Protein AF-A0A3B8SRY0-F1 (afdb_monomer_lite)

pLDDT: mean 76.93, std 15.27, range [32.47, 92.88]

Foldseek 3Di:
DALVVLVVVLCVVLVVPPPDDPDPDVSVVLLVLCLPPLQVLVLLLPFQKDKDKDQQVPWDWPDDDQFKTKTFADVVVQVPWFFDDWPDKDQDDPPPPPCPPPDDVPPPDDVVVVVVVVVVVVVVVVCVVVQDDWDWDDDPGGMIMIGNPDPNGRMMIITTGITDDSSCPSQDPVRVVLSSLLSSLSVLVVCLVVCVVVCADQDPVGGDHSVNVVSPCSVVVNVVSSVVSVVVSVVVVVVVVVPD

Secondary structure (DSSP, 8-state):
--HHHHHHHHHHHTSTTSS--SSS-HHHHHHHHIIIIIHHHHHHHS-EEEEEEEEGGGS-EEEE-SSEEEEEPPHHHHTTPPEEEEEEEEE--HHHHS-S-SSTTT-S--HHHHHHHHHHHHHHHHHHHHSPPPEEEEETTTEEEEES--TT--EEEEEEEEPPPTTSTTS-TTTHHHHHHHHHHHHHHHHHHHHTTTTT-EETTEE----GGGGTTHHHHHHHHHHHHHHHHHHHHHHHHTT-

Radius of gyration: 27.09 Å; chains: 1; bounding box: 72×33×78 Å

Structure (mmCIF, N/CA/C/O backbone):
data_AF-A0A3B8SRY0-F1
#
_entry.id   AF-A0A3B8SRY0-F1
#
loop_
_atom_site.group_PDB
_atom_site.id
_atom_site.type_symbol
_atom_site.label_atom_id
_atom_site.label_alt_id
_atom_site.label_comp_id
_atom_site.label_asym_id
_atom_site.label_entity_id
_atom_site.label_seq_id
_atom_site.pdbx_PDB_ins_code
_atom_site.Cartn_x
_atom_site.Cartn_y
_atom_site.Cartn_z
_atom_site.occupancy
_atom_site.B_iso_or_equiv
_atom_site.auth_seq_id
_atom_site.auth_comp_id
_atom_site.auth_asym_id
_atom_site.auth_atom_id
_atom_site.pdbx_PDB_model_num
ATOM 1 N N . MET A 1 1 ? 4.403 5.994 9.670 1.00 81.06 1 MET A N 1
ATOM 2 C CA . MET A 1 1 ? 3.616 6.221 10.916 1.00 81.06 1 MET A CA 1
ATOM 3 C C . MET A 1 1 ? 4.071 5.243 12.015 1.00 81.06 1 MET A C 1
ATOM 5 O O . MET A 1 1 ? 4.772 4.306 11.677 1.00 81.06 1 MET A O 1
ATOM 9 N N . ASN A 1 2 ? 3.766 5.450 13.310 1.00 85.50 2 ASN A N 1
ATOM 10 C CA . ASN A 1 2 ? 4.120 4.495 14.385 1.00 85.50 2 ASN A CA 1
ATOM 11 C C . ASN A 1 2 ? 2.851 3.765 14.895 1.00 85.50 2 ASN A C 1
ATOM 13 O O . ASN A 1 2 ? 1.953 4.464 15.381 1.00 85.50 2 ASN A O 1
ATOM 17 N N . PRO A 1 3 ? 2.782 2.418 14.830 1.00 84.94 3 PRO A N 1
ATOM 18 C CA . PRO A 1 3 ? 1.609 1.636 15.245 1.00 84.94 3 PRO A CA 1
ATOM 19 C C . PRO A 1 3 ? 1.174 1.868 16.694 1.00 84.94 3 PRO A C 1
ATOM 21 O O . PRO A 1 3 ? 0.010 2.153 16.959 1.00 84.94 3 PRO A O 1
ATOM 24 N N . SER A 1 4 ? 2.104 1.869 17.649 1.00 85.56 4 SER A N 1
ATOM 25 C CA . SER A 1 4 ? 1.772 2.073 19.064 1.00 85.56 4 SER A CA 1
ATOM 26 C C . SER A 1 4 ? 1.187 3.463 19.327 1.00 85.56 4 SER A C 1
ATOM 28 O O . SER A 1 4 ? 0.319 3.633 20.181 1.00 85.56 4 SER A O 1
ATOM 30 N N . ARG A 1 5 ? 1.647 4.487 18.593 1.00 86.56 5 ARG A N 1
ATOM 31 C CA . ARG A 1 5 ? 1.083 5.843 18.692 1.00 86.56 5 ARG A CA 1
ATOM 32 C C . ARG A 1 5 ? -0.321 5.915 18.090 1.00 86.56 5 ARG A C 1
ATOM 34 O O . ARG A 1 5 ? -1.156 6.636 18.633 1.00 86.56 5 ARG A O 1
ATOM 41 N N . LEU A 1 6 ? -0.563 5.187 16.999 1.00 87.06 6 LEU A N 1
ATOM 42 C CA . LEU A 1 6 ? -1.879 5.070 16.373 1.00 87.06 6 LEU A CA 1
ATOM 43 C C . LEU A 1 6 ? -2.879 4.438 17.348 1.00 87.06 6 LEU A C 1
ATOM 45 O O . LEU A 1 6 ? -3.881 5.070 17.672 1.00 87.06 6 LEU A O 1
ATOM 49 N N . LEU A 1 7 ? -2.554 3.262 17.893 1.00 86.38 7 LEU A N 1
ATOM 50 C CA . LEU A 1 7 ? -3.406 2.542 18.844 1.00 86.38 7 LEU A CA 1
ATOM 51 C C . LEU A 1 7 ? -3.713 3.373 20.091 1.00 86.38 7 LEU A C 1
ATOM 53 O O . LEU A 1 7 ? -4.868 3.494 20.488 1.00 86.38 7 LEU A O 1
ATOM 57 N N . LYS A 1 8 ? -2.702 4.024 20.682 1.00 86.62 8 LYS A N 1
ATOM 58 C CA . LYS A 1 8 ? -2.912 4.917 21.835 1.00 86.62 8 LYS A CA 1
ATOM 59 C C . LYS A 1 8 ? -3.869 6.064 21.515 1.00 86.62 8 LYS A C 1
ATOM 61 O O . LYS A 1 8 ? -4.674 6.441 22.362 1.00 86.62 8 LYS A O 1
ATOM 66 N N . ARG A 1 9 ? -3.781 6.640 20.310 1.00 88.25 9 ARG A N 1
ATOM 67 C CA . ARG A 1 9 ? -4.699 7.702 19.880 1.00 88.25 9 ARG A CA 1
ATOM 68 C C . ARG A 1 9 ? -6.119 7.159 19.707 1.00 88.25 9 ARG A C 1
ATOM 70 O O . ARG A 1 9 ? -7.033 7.764 20.259 1.00 88.25 9 ARG A O 1
ATOM 77 N N . LEU A 1 10 ? -6.272 6.025 19.020 1.00 87.12 10 LEU A N 1
ATOM 78 C CA . LEU A 1 10 ? -7.558 5.354 18.798 1.00 87.12 10 LEU A CA 1
ATOM 79 C C . LEU A 1 10 ? -8.255 5.043 20.124 1.00 87.12 10 LEU A C 1
ATOM 81 O O . LEU A 1 10 ? -9.366 5.504 20.356 1.00 87.12 10 LEU A O 1
ATOM 85 N N . LYS A 1 11 ? -7.563 4.362 21.043 1.00 84.25 11 LYS A N 1
ATOM 86 C CA . LYS A 1 11 ? -8.104 3.996 22.358 1.00 84.25 11 LYS A CA 1
ATOM 87 C C . LYS A 1 11 ? -8.544 5.187 23.197 1.00 84.25 11 LYS A C 1
ATOM 89 O O . LYS A 1 11 ? -9.523 5.095 23.934 1.00 84.25 11 LYS A O 1
ATOM 94 N N . ARG A 1 12 ? -7.809 6.298 23.110 1.00 85.31 12 ARG A N 1
ATOM 95 C CA . ARG A 1 12 ? -8.136 7.525 23.838 1.00 85.31 12 ARG A CA 1
ATOM 96 C C . ARG A 1 12 ? -9.366 8.211 23.253 1.00 85.31 12 ARG A C 1
ATOM 98 O O . ARG A 1 12 ? -10.198 8.689 24.009 1.00 85.31 12 ARG A O 1
ATOM 105 N N . GLU A 1 13 ? -9.477 8.274 21.928 1.00 83.69 13 GLU A N 1
ATOM 106 C CA . GLU A 1 13 ? -10.632 8.895 21.268 1.00 83.69 13 GLU A CA 1
ATOM 107 C C . GLU A 1 13 ? -11.898 8.030 21.314 1.00 83.69 13 GLU A C 1
ATOM 109 O O . GLU A 1 13 ? -12.991 8.577 21.238 1.00 83.69 13 GLU A O 1
ATOM 114 N N . LEU A 1 14 ? -11.762 6.707 21.432 1.00 80.38 14 LEU A N 1
ATOM 115 C CA . LEU A 1 14 ? -12.885 5.776 21.574 1.00 80.38 14 LEU A CA 1
ATOM 116 C C . LEU A 1 14 ? -13.315 5.564 23.035 1.00 80.38 14 LEU A C 1
ATOM 118 O O . LEU A 1 14 ? -14.234 4.799 23.284 1.00 80.38 14 LEU A O 1
ATOM 122 N N . GLY A 1 15 ? -12.647 6.181 24.015 1.00 75.31 15 GLY A N 1
ATOM 123 C CA . GLY A 1 15 ? -12.995 6.038 25.437 1.00 75.31 15 GLY A CA 1
ATOM 124 C C . GLY A 1 15 ? -12.651 4.678 26.066 1.00 75.31 15 GLY A C 1
ATOM 125 O O . GLY A 1 15 ? -12.689 4.540 27.283 1.00 75.31 15 GLY A O 1
ATOM 126 N N . ILE A 1 16 ? -12.198 3.701 25.280 1.00 76.50 16 ILE A N 1
ATOM 127 C CA . ILE A 1 16 ? -11.859 2.330 25.709 1.00 76.50 16 ILE A CA 1
ATOM 128 C C . ILE A 1 16 ? -10.547 2.218 26.505 1.00 76.50 16 ILE A C 1
ATOM 130 O O . ILE A 1 16 ? -10.084 1.125 26.800 1.00 76.50 16 ILE A O 1
ATOM 134 N N . THR A 1 17 ? -9.904 3.338 26.851 1.00 70.44 17 THR A N 1
ATOM 135 C CA . THR A 1 17 ? -8.666 3.322 27.657 1.00 70.44 17 THR A CA 1
ATOM 136 C C . THR A 1 17 ? -8.929 2.896 29.104 1.00 70.44 17 THR A C 1
ATOM 138 O O . THR A 1 17 ? -8.039 2.351 29.750 1.00 70.44 17 THR A O 1
ATOM 141 N N . PHE A 1 18 ? -10.135 3.163 29.611 1.00 60.34 18 PHE A N 1
ATOM 142 C CA . PHE A 1 18 ? -10.501 2.958 31.014 1.00 60.34 18 PHE A CA 1
ATOM 143 C C . PHE A 1 18 ? -11.409 1.743 31.243 1.00 60.34 18 PHE A C 1
ATOM 145 O O . PHE A 1 18 ? -11.690 1.415 32.393 1.00 60.34 18 PHE A O 1
ATOM 152 N N . PHE A 1 19 ? -11.846 1.073 30.174 1.00 65.19 19 PHE A N 1
ATOM 153 C CA . PHE A 1 19 ? -12.728 -0.089 30.236 1.00 65.19 19 PHE A CA 1
ATOM 154 C C . PHE A 1 19 ? -11.989 -1.339 29.775 1.00 65.19 19 PHE A C 1
ATOM 156 O O . PHE A 1 19 ? -11.283 -1.320 28.766 1.00 65.19 19 PHE A O 1
ATOM 163 N N . THR A 1 20 ? -12.169 -2.435 30.505 1.00 64.50 20 THR A N 1
ATOM 164 C CA . THR A 1 20 ? -11.684 -3.746 30.077 1.00 64.50 20 THR A CA 1
ATOM 165 C C . THR A 1 20 ? -12.652 -4.278 29.032 1.00 64.50 20 THR A C 1
ATOM 167 O O . THR A 1 20 ? -13.813 -4.547 29.337 1.00 64.50 20 THR A O 1
ATOM 170 N N . LEU A 1 21 ? -12.191 -4.387 27.791 1.00 72.00 21 LEU A N 1
ATOM 171 C CA . LEU A 1 21 ? -12.954 -5.060 26.749 1.00 72.00 21 LEU A CA 1
ATOM 172 C C . LEU A 1 21 ? -13.008 -6.571 27.047 1.00 72.00 21 LEU A C 1
ATOM 174 O O . LEU A 1 21 ? -12.085 -7.086 27.678 1.00 72.00 21 LEU A O 1
ATOM 178 N N . PRO A 1 22 ? -14.042 -7.300 26.592 1.00 68.12 22 PRO A N 1
ATOM 179 C CA . PRO A 1 22 ? -14.174 -8.744 26.815 1.00 68.12 22 PRO A CA 1
ATOM 180 C C . PRO A 1 22 ? -13.185 -9.595 25.990 1.00 68.12 22 PRO A C 1
ATOM 182 O O . PRO A 1 22 ? -13.354 -10.808 25.900 1.00 68.12 22 PRO A O 1
ATOM 185 N N . PHE A 1 23 ? -12.173 -8.972 25.385 1.00 74.75 23 PHE A N 1
ATOM 186 C CA . PHE A 1 23 ? -11.154 -9.612 24.557 1.00 74.75 23 PHE A CA 1
ATOM 187 C C . PHE A 1 23 ? -9.881 -9.840 25.377 1.00 74.75 23 PHE A C 1
ATOM 189 O O . PHE A 1 23 ? -9.509 -8.992 26.192 1.00 74.75 23 PHE A O 1
ATOM 196 N N . GLU A 1 24 ? -9.187 -10.958 25.147 1.00 69.75 24 GLU A N 1
ATOM 197 C CA . GLU A 1 24 ? -7.927 -11.257 25.844 1.00 69.75 24 GLU A CA 1
ATOM 198 C C . GLU A 1 24 ? -6.822 -10.253 25.482 1.00 69.75 24 GLU A C 1
ATOM 200 O O . GLU A 1 24 ? -6.065 -9.831 26.360 1.00 69.75 24 GLU A O 1
ATOM 205 N N . ASN A 1 25 ? -6.754 -9.830 24.211 1.00 81.75 25 ASN A N 1
ATOM 206 C CA . ASN A 1 25 ? -5.756 -8.875 23.735 1.00 81.75 25 ASN A CA 1
ATOM 207 C C . ASN A 1 25 ? -6.311 -7.895 22.676 1.00 81.75 25 ASN A C 1
ATOM 209 O O . ASN A 1 25 ? -6.128 -8.093 21.474 1.00 81.75 25 ASN A O 1
ATOM 213 N N . PRO A 1 26 ? -6.958 -6.793 23.097 1.00 79.38 26 PRO A N 1
ATOM 214 C CA . PRO A 1 26 ? -7.601 -5.860 22.169 1.00 79.38 26 PRO A CA 1
ATOM 215 C C . PRO A 1 26 ? -6.614 -5.128 21.244 1.00 79.38 26 PRO A C 1
ATOM 217 O O . PRO A 1 26 ? -6.995 -4.652 20.180 1.00 79.38 26 PRO A O 1
ATOM 220 N N . ASP A 1 27 ? -5.342 -4.997 21.629 1.00 84.38 27 ASP A N 1
ATOM 221 C CA . ASP A 1 27 ? -4.327 -4.308 20.821 1.00 84.38 27 ASP A CA 1
ATOM 222 C C . ASP A 1 27 ? -3.939 -5.133 19.598 1.00 84.38 27 ASP A C 1
ATOM 224 O O . ASP A 1 27 ? -3.703 -4.563 18.532 1.00 84.38 27 ASP A O 1
ATOM 228 N N . GLU A 1 28 ? -3.865 -6.453 19.763 1.00 87.50 28 GLU A N 1
ATOM 229 C CA . GLU A 1 28 ? -3.573 -7.386 18.678 1.00 87.50 28 GLU A CA 1
ATOM 230 C C . GLU A 1 28 ? -4.749 -7.455 17.708 1.00 87.50 28 GLU A C 1
ATOM 232 O O . GLU A 1 28 ? -4.537 -7.213 16.522 1.00 87.50 28 GLU A O 1
ATOM 237 N N . GLU A 1 29 ? -5.979 -7.614 18.205 1.00 86.81 29 GLU A N 1
ATOM 238 C CA . GLU A 1 29 ? -7.184 -7.621 17.362 1.00 86.81 29 GLU A CA 1
ATOM 239 C C . GLU A 1 29 ? -7.334 -6.326 16.551 1.00 86.81 29 GLU A C 1
ATOM 241 O O . GLU A 1 29 ? -7.578 -6.355 15.345 1.00 86.81 29 GLU A O 1
ATOM 246 N N . PHE A 1 30 ? -7.129 -5.158 17.172 1.00 89.06 30 PHE A N 1
ATOM 247 C CA . PHE A 1 30 ? -7.189 -3.891 16.437 1.00 89.06 30 PHE A CA 1
ATOM 248 C C . PHE A 1 30 ? -6.111 -3.797 15.362 1.00 89.06 30 PHE A C 1
ATOM 250 O O . PHE A 1 30 ? -6.350 -3.221 14.302 1.00 89.06 30 PHE A O 1
ATOM 257 N N . MET A 1 31 ? -4.921 -4.340 15.619 1.00 89.81 31 MET A N 1
ATOM 258 C CA . MET A 1 31 ? -3.867 -4.373 14.613 1.00 89.81 31 MET A CA 1
ATOM 259 C C . MET A 1 31 ? -4.157 -5.365 13.492 1.00 89.81 31 MET A C 1
ATOM 261 O O . MET A 1 31 ? -3.780 -5.070 12.362 1.00 89.81 31 MET A O 1
ATOM 265 N N . GLU A 1 32 ? -4.803 -6.493 13.770 1.00 90.38 32 GLU A N 1
ATOM 266 C CA . GLU A 1 32 ? -5.261 -7.439 12.748 1.00 90.38 32 GLU A CA 1
ATOM 267 C C . GLU A 1 32 ? -6.307 -6.793 11.842 1.00 90.38 32 GLU A C 1
ATOM 269 O O . GLU A 1 32 ? -6.109 -6.749 10.635 1.00 90.38 32 GLU A O 1
ATOM 274 N N . ILE A 1 33 ? -7.323 -6.131 12.403 1.00 90.19 33 ILE A N 1
ATOM 275 C CA . ILE A 1 33 ? -8.331 -5.395 11.616 1.00 90.19 33 ILE A CA 1
ATOM 276 C C . ILE A 1 33 ? -7.676 -4.332 10.729 1.00 90.19 33 ILE A C 1
ATOM 278 O O . ILE A 1 33 ? -8.011 -4.188 9.551 1.00 90.19 33 ILE A O 1
ATOM 282 N N . ILE A 1 34 ? -6.715 -3.584 11.282 1.00 92.00 34 ILE A N 1
ATOM 283 C CA . ILE A 1 34 ? -5.993 -2.570 10.513 1.00 92.00 34 ILE A CA 1
ATOM 284 C C . ILE A 1 34 ? -5.229 -3.215 9.351 1.00 92.00 34 ILE A C 1
ATOM 286 O O . ILE A 1 34 ? -5.229 -2.656 8.257 1.00 92.00 34 ILE A O 1
ATOM 290 N N . LYS A 1 35 ? -4.575 -4.358 9.573 1.00 91.62 35 LYS A N 1
ATOM 291 C CA . LYS A 1 35 ? -3.810 -5.058 8.535 1.00 91.62 35 LYS A CA 1
ATOM 292 C C . LYS A 1 35 ? -4.708 -5.672 7.470 1.00 91.62 35 LYS A C 1
ATOM 294 O O . LYS A 1 35 ? -4.422 -5.486 6.300 1.00 91.62 35 LYS A O 1
ATOM 299 N N . ASP A 1 36 ? -5.787 -6.328 7.868 1.00 91.12 36 ASP A N 1
ATOM 300 C CA . ASP A 1 36 ? -6.602 -7.135 6.960 1.00 91.12 36 ASP A CA 1
ATOM 301 C C . ASP A 1 36 ? -7.652 -6.301 6.221 1.00 91.12 36 ASP A C 1
ATOM 303 O O . ASP A 1 36 ? -8.082 -6.656 5.128 1.00 91.12 36 ASP A O 1
ATOM 307 N N . THR A 1 37 ? -8.094 -5.186 6.812 1.00 91.44 37 THR A N 1
ATOM 308 C CA . THR A 1 37 ? -9.168 -4.354 6.248 1.00 91.44 37 THR A CA 1
ATOM 309 C C . THR A 1 37 ? -8.686 -2.952 5.900 1.00 91.44 37 THR A C 1
ATOM 311 O O . THR A 1 37 ? -8.818 -2.514 4.756 1.00 91.44 37 THR A O 1
ATOM 314 N N . THR A 1 38 ? -8.117 -2.223 6.863 1.00 92.62 38 THR A N 1
ATOM 315 C CA . THR A 1 38 ? -7.802 -0.801 6.659 1.00 92.62 38 THR A CA 1
ATOM 316 C C . THR A 1 38 ? -6.676 -0.598 5.644 1.00 92.62 38 THR A C 1
ATOM 318 O O . THR A 1 38 ? -6.778 0.284 4.792 1.00 92.62 38 THR A O 1
ATOM 321 N N . ILE A 1 39 ? -5.586 -1.368 5.737 1.00 92.88 39 ILE A N 1
ATOM 322 C CA . ILE A 1 39 ? -4.416 -1.211 4.863 1.00 92.88 39 ILE A CA 1
ATOM 323 C C . ILE A 1 39 ? -4.755 -1.521 3.396 1.00 92.88 39 ILE A C 1
ATOM 325 O O . ILE A 1 39 ? -4.442 -0.655 2.571 1.00 92.88 39 ILE A O 1
ATOM 329 N N . PRO A 1 40 ? -5.412 -2.645 3.046 1.00 91.44 40 PRO A N 1
ATOM 330 C CA . PRO A 1 40 ? -5.781 -2.932 1.662 1.00 91.44 40 PRO A CA 1
ATOM 331 C C . PRO A 1 40 ? -6.681 -1.846 1.076 1.00 91.44 40 PRO A C 1
ATOM 333 O O . PRO A 1 40 ? -6.369 -1.263 0.040 1.00 91.44 40 PRO A O 1
ATOM 336 N N . VAL A 1 41 ? -7.743 -1.466 1.798 1.00 91.12 41 VAL A N 1
ATOM 337 C CA . VAL A 1 41 ? -8.691 -0.439 1.336 1.00 91.12 41 VAL A CA 1
ATOM 338 C C . VAL A 1 41 ? -8.001 0.909 1.162 1.00 91.12 41 VAL A C 1
ATOM 340 O O . VAL A 1 41 ? -8.209 1.590 0.164 1.00 91.12 41 VAL A O 1
ATOM 343 N N . TYR A 1 42 ? -7.142 1.305 2.101 1.00 91.88 42 TYR A N 1
ATOM 344 C CA . TYR A 1 42 ? -6.401 2.556 1.977 1.00 91.88 42 TYR A CA 1
ATOM 345 C C . TYR A 1 42 ? -5.410 2.533 0.807 1.00 91.88 42 TYR A C 1
ATOM 347 O O . TYR A 1 42 ? -5.269 3.531 0.096 1.00 91.88 42 TYR A O 1
ATOM 355 N N . SER A 1 43 ? -4.734 1.400 0.603 1.00 90.38 43 SER A N 1
ATOM 356 C CA . SER A 1 43 ? -3.714 1.241 -0.433 1.00 90.38 43 SER A CA 1
ATOM 357 C C . SER A 1 43 ? -4.300 1.263 -1.845 1.00 90.38 43 SER A C 1
ATOM 359 O O . SER A 1 43 ? -3.604 1.687 -2.758 1.00 90.38 43 SER A O 1
ATOM 361 N N . GLN A 1 44 ? -5.578 0.918 -2.028 1.00 88.50 44 GLN A N 1
ATOM 362 C CA . GLN A 1 44 ? -6.270 1.083 -3.314 1.00 88.50 44 GLN A CA 1
ATOM 363 C C . GLN A 1 44 ? -6.343 2.553 -3.764 1.00 88.50 44 GLN A C 1
ATOM 365 O O . GLN A 1 44 ? -6.240 2.837 -4.954 1.00 88.50 44 GLN A O 1
ATOM 370 N N . PHE A 1 45 ? -6.494 3.498 -2.827 1.00 88.44 45 PHE A N 1
ATOM 371 C CA . PHE A 1 45 ? -6.596 4.933 -3.139 1.00 88.44 45 PHE A CA 1
ATOM 372 C C . PHE A 1 45 ? -5.256 5.664 -3.053 1.00 88.44 45 PHE A C 1
ATOM 374 O O . PHE A 1 45 ? -5.010 6.628 -3.779 1.00 88.44 45 PHE A O 1
ATOM 381 N N . TYR A 1 46 ? -4.397 5.242 -2.129 1.00 89.19 46 TYR A N 1
ATOM 382 C CA . TYR A 1 46 ? -3.094 5.850 -1.886 1.00 89.19 46 TYR A CA 1
ATOM 383 C C . TYR A 1 46 ? -2.031 4.761 -1.745 1.00 89.19 46 TYR A C 1
ATOM 385 O O . TYR A 1 46 ? -1.533 4.550 -0.643 1.00 89.19 46 TYR A O 1
ATOM 393 N N . PRO A 1 47 ? -1.660 4.064 -2.828 1.00 89.94 47 PRO A N 1
ATOM 394 C CA . PRO A 1 47 ? -0.669 3.001 -2.745 1.00 89.94 47 PRO A CA 1
ATOM 395 C C . PRO A 1 47 ? 0.716 3.549 -2.403 1.00 89.94 47 PRO A C 1
ATOM 397 O O . PRO A 1 47 ? 1.056 4.721 -2.626 1.00 89.94 47 PRO A O 1
ATOM 400 N N . PHE A 1 48 ? 1.559 2.665 -1.881 1.00 90.62 48 PHE A N 1
ATOM 401 C CA . PHE A 1 48 ? 2.966 2.953 -1.699 1.00 90.62 48 PHE A CA 1
ATOM 402 C C . PHE A 1 48 ? 3.689 2.855 -3.039 1.00 90.62 48 PHE A C 1
ATOM 404 O O . PHE A 1 48 ? 3.776 1.783 -3.628 1.00 90.62 48 PHE A O 1
ATOM 411 N N . VAL A 1 49 ? 4.210 3.987 -3.512 1.00 90.31 49 VAL A N 1
ATOM 412 C CA . VAL A 1 49 ? 5.019 4.028 -4.731 1.00 90.31 49 VAL A CA 1
ATOM 413 C C . VAL A 1 49 ? 6.486 3.833 -4.373 1.00 90.31 49 VAL A C 1
ATOM 415 O O . VAL A 1 49 ? 7.044 4.644 -3.625 1.00 90.31 49 VAL A O 1
ATOM 418 N N . GLU A 1 50 ? 7.102 2.788 -4.920 1.00 89.69 50 GLU A N 1
ATOM 419 C CA . GLU A 1 50 ? 8.525 2.498 -4.750 1.00 89.69 50 GLU A CA 1
ATOM 420 C C . GLU A 1 50 ? 9.220 2.163 -6.071 1.00 89.69 50 GLU A C 1
ATOM 422 O O . GLU A 1 50 ? 8.608 1.658 -7.013 1.00 89.69 50 GLU A O 1
ATOM 427 N N . ASP A 1 51 ? 10.513 2.478 -6.121 1.00 90.38 51 ASP A N 1
ATOM 428 C CA . ASP A 1 51 ? 11.389 2.156 -7.240 1.00 90.38 51 ASP A CA 1
ATOM 429 C C . ASP A 1 51 ? 12.112 0.843 -6.943 1.00 90.38 51 ASP A C 1
ATOM 431 O O . ASP A 1 51 ? 12.827 0.737 -5.943 1.00 90.38 51 ASP A O 1
ATOM 435 N N . VAL A 1 52 ? 11.974 -0.135 -7.833 1.00 89.75 52 VAL A N 1
ATOM 436 C CA . VAL A 1 52 ? 12.633 -1.437 -7.723 1.00 89.75 52 VAL A CA 1
ATOM 437 C C . VAL A 1 52 ? 13.442 -1.716 -8.976 1.00 89.75 52 VAL A C 1
ATOM 439 O O . VAL A 1 52 ? 13.012 -1.425 -10.089 1.00 89.75 52 VAL A O 1
ATOM 442 N N . ILE A 1 53 ? 14.624 -2.295 -8.793 1.00 89.00 53 ILE A N 1
ATOM 443 C CA . ILE A 1 53 ? 15.458 -2.777 -9.889 1.00 89.00 53 ILE A CA 1
ATOM 444 C C . ILE A 1 53 ? 15.280 -4.288 -9.972 1.00 89.00 53 ILE A C 1
ATOM 446 O O . ILE A 1 53 ? 15.522 -4.990 -8.990 1.00 89.00 53 ILE A O 1
ATOM 450 N N . ILE A 1 54 ? 14.861 -4.777 -11.136 1.00 87.38 54 ILE A N 1
ATOM 451 C CA . ILE A 1 54 ? 14.821 -6.206 -11.438 1.00 87.38 54 ILE A CA 1
ATOM 452 C C . ILE A 1 54 ? 15.956 -6.566 -12.368 1.00 87.38 54 ILE A C 1
ATOM 454 O O . ILE A 1 54 ? 16.266 -5.826 -13.299 1.00 87.38 54 ILE A O 1
ATOM 458 N N . ASP A 1 55 ? 16.544 -7.720 -12.105 1.00 85.12 55 ASP A N 1
ATOM 459 C CA . ASP A 1 55 ? 17.514 -8.344 -12.983 1.00 85.12 55 ASP A CA 1
ATOM 460 C C . ASP A 1 55 ? 16.794 -9.382 -13.838 1.00 85.12 55 ASP A C 1
ATOM 462 O O . ASP A 1 55 ? 16.248 -10.351 -13.314 1.00 85.12 55 ASP A O 1
ATOM 466 N N . LEU A 1 56 ? 16.756 -9.152 -15.146 1.00 80.81 56 LEU A N 1
ATOM 467 C CA . LEU A 1 56 ? 16.040 -9.988 -16.101 1.00 80.81 56 LEU A CA 1
ATOM 468 C C . LEU A 1 56 ? 16.640 -11.391 -16.208 1.00 80.81 56 LEU A C 1
ATOM 470 O O . LEU A 1 56 ? 15.918 -12.315 -16.574 1.00 80.81 56 LEU A O 1
ATOM 474 N N . ASP A 1 57 ? 17.907 -11.571 -15.828 1.00 79.88 57 ASP A N 1
ATOM 475 C CA . ASP A 1 57 ? 18.548 -12.889 -15.787 1.00 79.88 57 ASP A CA 1
ATOM 476 C C . ASP A 1 57 ? 17.982 -13.775 -14.662 1.00 79.88 57 ASP A C 1
ATOM 478 O O . ASP A 1 57 ? 18.066 -15.002 -14.724 1.00 79.88 57 ASP A O 1
ATOM 482 N N . ASN A 1 58 ? 17.379 -13.160 -13.640 1.00 79.44 58 ASN A N 1
ATOM 483 C CA . ASN A 1 58 ? 16.893 -13.818 -12.425 1.00 79.44 58 ASN A CA 1
ATOM 484 C C . ASN A 1 58 ? 15.359 -13.776 -12.285 1.00 79.44 58 ASN A C 1
ATOM 486 O O . ASN A 1 58 ? 14.831 -13.987 -11.191 1.00 79.44 58 ASN A O 1
ATOM 490 N N . VAL A 1 59 ? 14.636 -13.472 -13.366 1.00 82.25 59 VAL A N 1
ATOM 491 C CA . VAL A 1 59 ? 13.175 -13.315 -13.371 1.00 82.25 59 VAL A CA 1
ATOM 492 C C . VAL A 1 59 ? 12.515 -14.422 -14.188 1.00 82.25 59 VAL A C 1
ATOM 494 O O . VAL A 1 59 ? 12.984 -14.784 -15.267 1.00 82.25 59 VAL A O 1
ATOM 497 N N . ASP A 1 60 ? 11.379 -14.923 -13.698 1.00 82.19 60 ASP A N 1
ATOM 498 C CA . ASP A 1 60 ? 10.560 -15.88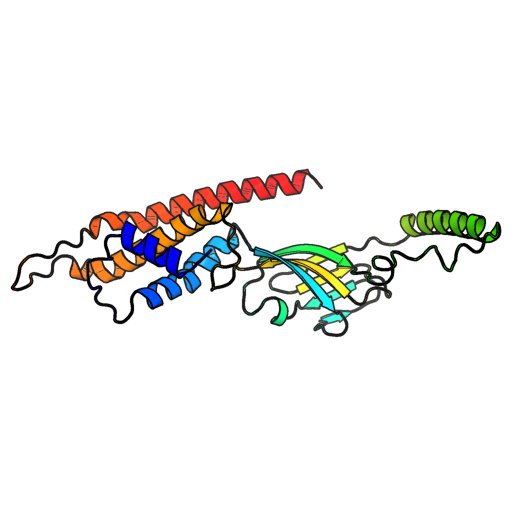0 -14.437 1.00 82.19 60 ASP A CA 1
ATOM 499 C C . ASP A 1 60 ? 10.021 -15.241 -15.727 1.00 82.19 60 ASP A C 1
ATOM 501 O O . ASP A 1 60 ? 9.253 -14.271 -15.714 1.00 82.19 60 ASP A O 1
ATOM 505 N N . MET A 1 61 ? 10.426 -15.812 -16.860 1.00 81.19 61 MET A N 1
ATOM 506 C CA . MET A 1 61 ? 10.014 -15.390 -18.195 1.00 81.19 61 MET A CA 1
ATOM 507 C C . MET A 1 61 ? 9.027 -16.391 -18.787 1.00 81.19 61 MET A C 1
ATOM 509 O O . MET A 1 61 ? 9.299 -17.588 -18.852 1.00 81.19 61 MET A O 1
ATOM 513 N N . VAL A 1 62 ? 7.890 -15.891 -19.274 1.00 82.25 62 VAL A N 1
ATOM 514 C CA . VAL A 1 62 ? 6.927 -16.716 -20.021 1.00 82.25 62 VAL A CA 1
ATOM 515 C C . VAL A 1 62 ? 7.414 -16.912 -21.456 1.00 82.25 62 VAL A C 1
ATOM 517 O O . VAL A 1 62 ? 7.387 -18.021 -21.982 1.00 82.25 62 VAL A O 1
ATOM 520 N N . TYR A 1 63 ? 7.869 -15.830 -22.085 1.00 79.38 63 TYR A N 1
ATOM 521 C CA . TYR A 1 63 ? 8.573 -15.850 -23.361 1.00 79.38 63 TYR A CA 1
ATOM 522 C C . TYR A 1 63 ? 9.461 -14.614 -23.478 1.00 79.38 63 TYR A C 1
ATOM 524 O O . TYR A 1 63 ? 9.178 -13.571 -22.886 1.00 79.38 63 TYR A O 1
ATOM 532 N N . ASN A 1 64 ? 10.518 -14.738 -24.273 1.00 79.81 64 ASN A N 1
ATOM 533 C CA . ASN A 1 64 ? 11.405 -13.641 -24.615 1.00 79.81 64 ASN A CA 1
ATOM 534 C C . ASN A 1 64 ? 11.794 -13.776 -26.089 1.00 79.81 64 ASN A C 1
ATOM 536 O O . ASN A 1 64 ? 12.398 -14.769 -26.496 1.00 79.81 64 ASN A O 1
ATOM 540 N N . THR A 1 65 ? 11.381 -12.808 -26.893 1.00 76.06 65 THR A N 1
ATOM 541 C CA . THR A 1 65 ? 11.748 -12.672 -28.301 1.00 76.06 65 THR A CA 1
ATOM 542 C C . THR A 1 65 ? 12.547 -11.386 -28.476 1.00 76.06 65 THR A C 1
ATOM 544 O O . THR A 1 65 ? 12.644 -10.574 -27.562 1.00 76.06 65 THR A O 1
ATOM 547 N N . TYR A 1 66 ? 13.114 -11.175 -29.661 1.00 67.50 66 TYR A N 1
ATOM 548 C CA . TYR A 1 66 ? 13.859 -9.948 -29.944 1.00 67.50 66 TYR A CA 1
ATOM 549 C C . TYR A 1 66 ? 12.991 -8.675 -29.858 1.00 67.50 66 TYR A C 1
ATOM 551 O O . TYR A 1 66 ? 13.502 -7.598 -29.568 1.00 67.50 66 TYR A O 1
ATOM 559 N N . GLU A 1 67 ? 11.683 -8.791 -30.100 1.00 73.62 67 GLU A N 1
ATOM 560 C CA . GLU A 1 67 ? 10.760 -7.650 -30.156 1.00 73.62 67 GLU A CA 1
ATOM 561 C C . GLU A 1 67 ? 9.941 -7.489 -28.872 1.00 73.62 67 GLU A C 1
ATOM 563 O O . GLU A 1 67 ? 9.638 -6.367 -28.468 1.00 73.62 67 GLU A O 1
ATOM 568 N N . GLU A 1 68 ? 9.595 -8.595 -28.212 1.00 83.88 68 GLU A N 1
ATOM 569 C CA . GLU A 1 68 ? 8.759 -8.601 -27.014 1.00 83.88 68 GLU A CA 1
ATOM 570 C C . GLU A 1 68 ? 9.182 -9.657 -25.989 1.00 83.88 68 GLU A C 1
ATOM 572 O O . GLU A 1 68 ? 9.513 -10.795 -26.333 1.00 83.88 68 GLU A O 1
ATOM 577 N N . GLY A 1 69 ? 9.093 -9.292 -24.711 1.00 84.81 69 GLY A N 1
ATOM 578 C CA . GLY A 1 69 ? 9.291 -10.186 -23.576 1.00 84.81 69 GLY A CA 1
ATOM 579 C C . GLY A 1 69 ? 8.152 -10.066 -22.571 1.00 84.81 69 GLY A C 1
ATOM 580 O O . GLY A 1 69 ? 7.648 -8.971 -22.315 1.00 84.81 69 GLY A O 1
ATOM 581 N N . LEU A 1 70 ? 7.735 -11.196 -22.002 1.00 88.19 70 LEU A N 1
ATOM 582 C CA . LEU A 1 70 ? 6.732 -11.255 -20.942 1.00 88.19 70 LEU A CA 1
ATOM 583 C C . LEU A 1 70 ? 7.368 -11.786 -19.659 1.00 88.19 70 LEU A C 1
ATOM 585 O O . LEU A 1 70 ? 7.692 -12.972 -19.554 1.00 88.19 70 LEU A O 1
ATOM 5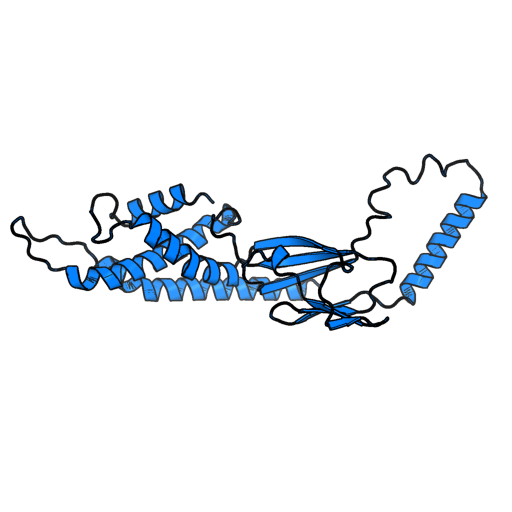89 N N . PHE A 1 71 ? 7.495 -10.893 -18.683 1.00 88.19 71 PHE A N 1
ATOM 590 C CA . PHE A 1 71 ? 8.147 -11.126 -17.400 1.00 88.19 71 PHE A CA 1
ATOM 591 C C . PHE A 1 71 ? 7.108 -11.215 -16.286 1.00 88.19 71 PHE A C 1
ATOM 593 O O . PHE A 1 71 ? 6.107 -10.495 -16.298 1.00 88.19 71 PHE A O 1
ATOM 600 N N . ILE A 1 72 ? 7.343 -12.084 -15.309 1.00 88.06 72 ILE A N 1
ATOM 601 C CA . ILE A 1 72 ? 6.543 -12.153 -14.086 1.00 88.06 72 ILE A CA 1
ATOM 602 C C . ILE A 1 72 ? 7.306 -11.407 -13.000 1.00 88.06 72 ILE A C 1
ATOM 604 O O . ILE A 1 72 ? 8.437 -11.763 -12.697 1.00 88.06 72 ILE A O 1
ATOM 608 N N . ILE A 1 73 ? 6.703 -10.380 -12.403 1.00 85.88 73 ILE A N 1
ATOM 609 C CA . ILE A 1 73 ? 7.338 -9.629 -11.316 1.00 85.88 73 ILE A CA 1
ATOM 610 C C . ILE A 1 73 ? 7.521 -10.581 -10.119 1.00 85.88 73 ILE A C 1
ATOM 612 O O . ILE A 1 73 ? 6.522 -11.111 -9.619 1.00 85.88 73 ILE A O 1
ATOM 616 N N . PRO A 1 74 ? 8.766 -10.813 -9.654 1.00 84.38 74 PRO A N 1
ATOM 617 C CA . PRO A 1 74 ? 9.031 -11.742 -8.564 1.00 84.38 74 PRO A CA 1
ATOM 618 C C . PRO A 1 74 ? 8.253 -11.402 -7.284 1.00 84.38 74 PRO A C 1
ATOM 620 O O . PRO A 1 74 ? 8.285 -10.249 -6.841 1.00 84.38 74 PRO A O 1
ATOM 623 N N . PRO A 1 75 ? 7.641 -12.393 -6.606 1.00 82.50 75 PRO A N 1
ATOM 624 C CA . PRO A 1 75 ? 6.983 -12.176 -5.316 1.00 82.50 75 PRO A CA 1
ATOM 625 C C . PRO A 1 75 ? 7.921 -11.611 -4.242 1.00 82.50 75 PRO A C 1
ATOM 627 O O . PRO A 1 75 ? 7.486 -10.865 -3.370 1.00 82.50 75 PRO A O 1
ATOM 630 N N . SER A 1 76 ? 9.224 -11.904 -4.331 1.00 82.44 76 SER A N 1
ATOM 631 C CA . SER A 1 76 ? 10.256 -11.386 -3.422 1.00 82.44 76 SER A CA 1
ATOM 632 C C . SER A 1 76 ? 10.356 -9.859 -3.417 1.00 82.44 76 SER A C 1
ATOM 634 O O . SER A 1 76 ? 10.715 -9.271 -2.400 1.00 82.44 76 SER A O 1
ATOM 636 N N . ILE A 1 77 ? 10.017 -9.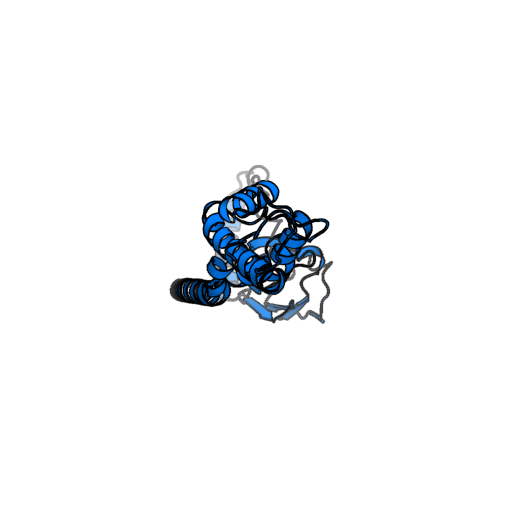212 -4.532 1.00 80.50 77 ILE A N 1
ATOM 637 C CA . ILE A 1 77 ? 9.981 -7.752 -4.647 1.00 80.50 77 ILE A CA 1
ATOM 638 C C . ILE A 1 77 ? 8.749 -7.195 -3.949 1.00 80.50 77 ILE A C 1
ATOM 640 O O . ILE A 1 77 ? 8.816 -6.190 -3.241 1.00 80.50 77 ILE A O 1
ATOM 644 N N . ILE A 1 78 ? 7.622 -7.869 -4.151 1.00 80.12 78 ILE A N 1
ATOM 645 C CA . ILE A 1 78 ? 6.331 -7.424 -3.651 1.00 80.12 78 ILE A CA 1
ATOM 646 C C . ILE A 1 78 ? 6.219 -7.723 -2.140 1.00 80.12 78 ILE A C 1
ATOM 648 O O . ILE A 1 78 ? 5.553 -6.981 -1.428 1.00 80.12 78 ILE A O 1
ATOM 652 N N . GLN A 1 79 ? 6.980 -8.689 -1.605 1.00 81.62 79 GLN A N 1
ATOM 653 C CA . GLN A 1 79 ? 7.045 -9.045 -0.174 1.00 81.62 79 GLN A CA 1
ATOM 654 C C . GLN A 1 79 ? 5.663 -9.393 0.404 1.00 81.62 79 GLN A C 1
ATOM 656 O O . GLN A 1 79 ? 5.247 -8.813 1.405 1.00 81.62 79 GLN A O 1
ATOM 661 N N . ASP A 1 80 ? 4.938 -10.295 -0.266 1.00 79.94 80 ASP A N 1
ATOM 662 C CA . ASP A 1 80 ? 3.585 -10.755 0.106 1.00 79.94 80 ASP A CA 1
ATOM 663 C C . ASP A 1 80 ? 2.496 -9.665 0.124 1.00 79.94 80 ASP A C 1
ATOM 665 O O . ASP A 1 80 ? 1.413 -9.871 0.664 1.00 79.94 80 ASP A O 1
ATOM 669 N N . ARG A 1 81 ? 2.768 -8.503 -0.478 1.00 86.69 81 ARG A N 1
ATOM 670 C CA . ARG A 1 81 ? 1.803 -7.408 -0.648 1.00 86.69 81 ARG A CA 1
ATOM 671 C C . ARG A 1 81 ? 1.055 -7.529 -1.971 1.00 86.69 81 ARG A C 1
ATOM 673 O O . ARG A 1 81 ? 1.505 -8.212 -2.890 1.00 86.69 81 ARG A O 1
ATOM 680 N N . GLU A 1 82 ? -0.045 -6.803 -2.111 1.00 86.12 82 GLU A N 1
ATOM 681 C CA . GLU A 1 82 ? -0.708 -6.673 -3.408 1.00 86.12 82 GLU A CA 1
ATOM 682 C C . GLU A 1 82 ? -0.041 -5.601 -4.290 1.00 86.12 82 GLU A C 1
ATOM 684 O O . GLU A 1 82 ? 0.307 -4.505 -3.835 1.00 86.12 82 GLU A O 1
ATOM 689 N N . LEU A 1 83 ? 0.149 -5.926 -5.574 1.00 87.81 83 LEU A N 1
ATOM 690 C CA . LEU A 1 83 ? 0.586 -4.993 -6.614 1.00 87.81 83 LEU A CA 1
ATOM 691 C C . LEU A 1 83 ? -0.648 -4.422 -7.317 1.00 87.81 83 LEU A C 1
ATOM 693 O O . LEU A 1 83 ? -1.392 -5.167 -7.948 1.00 87.81 83 LEU A O 1
ATOM 697 N N . TYR A 1 84 ? -0.832 -3.104 -7.247 1.00 86.38 84 TYR A N 1
ATOM 698 C CA . TYR A 1 84 ? -1.978 -2.429 -7.860 1.00 86.38 84 TYR A CA 1
ATOM 699 C C . TYR A 1 84 ? -1.687 -1.993 -9.293 1.00 86.38 84 TYR A C 1
ATOM 701 O O . TYR A 1 84 ? -2.480 -2.236 -10.197 1.00 86.38 84 TYR A O 1
ATOM 709 N N . TYR A 1 85 ? -0.549 -1.334 -9.520 1.00 86.56 85 TYR A N 1
ATOM 710 C CA . TYR A 1 85 ? -0.180 -0.848 -10.848 1.00 86.56 85 TYR A CA 1
ATOM 711 C C . TYR A 1 85 ? 1.326 -0.652 -11.003 1.00 86.56 85 TYR A C 1
ATOM 713 O O . TYR A 1 85 ? 2.077 -0.536 -10.034 1.00 86.56 85 TYR A O 1
ATOM 721 N N . VAL A 1 86 ? 1.758 -0.526 -12.254 1.00 87.56 86 VAL A N 1
ATOM 722 C CA . VAL A 1 86 ? 3.101 -0.071 -12.622 1.00 87.56 86 VAL A CA 1
ATOM 723 C C . VAL A 1 86 ? 2.979 1.347 -13.179 1.00 87.56 86 VAL A C 1
ATOM 725 O O . VAL A 1 86 ? 2.178 1.593 -14.077 1.00 87.56 86 VAL A O 1
ATOM 728 N N . VAL A 1 87 ? 3.729 2.293 -12.613 1.00 87.38 87 VAL A N 1
ATOM 729 C CA . VAL A 1 87 ? 3.742 3.710 -13.025 1.00 87.38 87 VAL A CA 1
ATOM 730 C C . VAL A 1 87 ? 4.654 3.910 -14.218 1.00 87.38 87 VAL A C 1
ATOM 732 O O . VAL A 1 87 ? 4.305 4.618 -15.164 1.00 87.38 87 VAL A O 1
ATOM 735 N N . ASP A 1 88 ? 5.845 3.331 -14.121 1.00 87.56 88 ASP A N 1
ATOM 736 C CA . ASP A 1 88 ? 6.904 3.519 -15.090 1.00 87.56 88 ASP A CA 1
ATOM 737 C C . ASP A 1 88 ? 7.827 2.308 -15.123 1.00 87.56 88 ASP A C 1
ATOM 739 O O . ASP A 1 88 ? 8.029 1.627 -14.114 1.00 87.56 88 ASP A O 1
ATOM 743 N N . VAL A 1 89 ? 8.392 2.062 -16.297 1.00 87.06 89 VAL A N 1
ATOM 744 C CA . VAL A 1 89 ? 9.408 1.042 -16.523 1.00 87.06 89 VAL A CA 1
ATOM 745 C C . VAL A 1 89 ? 10.461 1.661 -17.412 1.00 87.06 89 VAL A C 1
ATOM 747 O O . VAL A 1 89 ? 10.148 2.217 -18.464 1.00 87.06 89 VAL A O 1
ATOM 750 N N . GLN A 1 90 ? 11.714 1.547 -16.996 1.00 85.94 90 GLN A N 1
ATOM 751 C CA . GLN A 1 90 ? 12.850 2.069 -17.733 1.00 85.94 90 GLN A CA 1
ATOM 752 C C . GLN A 1 90 ? 13.959 1.020 -17.792 1.00 85.94 90 GLN A C 1
ATOM 754 O O . GLN A 1 90 ? 14.237 0.370 -16.779 1.00 85.94 90 GLN A O 1
ATOM 759 N N . PRO A 1 91 ? 14.643 0.871 -18.938 1.00 82.44 91 PRO A N 1
ATOM 760 C CA . PRO A 1 91 ? 15.903 0.146 -18.996 1.00 82.44 91 PRO A CA 1
ATOM 761 C C . PRO A 1 91 ? 16.896 0.760 -18.009 1.00 82.44 91 PRO A C 1
ATOM 763 O O . PRO A 1 91 ? 17.200 1.954 -18.074 1.00 82.44 91 PRO A O 1
ATOM 766 N N . PHE A 1 92 ? 17.393 -0.041 -17.072 1.00 75.56 92 PHE A N 1
ATOM 767 C CA . PHE A 1 92 ? 18.372 0.411 -16.096 1.00 75.56 92 PHE A CA 1
ATOM 768 C C . PHE A 1 92 ? 19.769 0.192 -16.675 1.00 75.56 92 PHE A C 1
ATOM 770 O O . PHE A 1 92 ? 20.270 -0.929 -16.752 1.00 75.56 92 PHE A O 1
ATOM 777 N N . ASN A 1 93 ? 20.386 1.276 -17.146 1.00 66.12 93 ASN A N 1
ATOM 778 C CA . ASN A 1 93 ? 21.732 1.243 -17.706 1.00 66.12 93 ASN A CA 1
ATOM 779 C C . ASN A 1 93 ? 22.752 1.694 -16.650 1.00 66.12 93 ASN A C 1
ATOM 781 O O . ASN A 1 93 ? 22.867 2.884 -16.337 1.00 66.12 93 ASN A O 1
ATOM 785 N N . THR A 1 94 ? 23.503 0.738 -16.104 1.00 53.03 94 THR A N 1
ATOM 786 C CA . THR A 1 94 ? 24.589 0.987 -15.141 1.00 53.03 94 THR A CA 1
ATOM 787 C C . THR A 1 94 ? 25.882 1.454 -15.811 1.00 53.03 94 THR A C 1
ATOM 789 O O . THR A 1 94 ? 26.775 1.965 -15.137 1.00 53.03 94 THR A O 1
ATOM 792 N N . THR A 1 95 ? 26.006 1.316 -17.134 1.00 49.88 95 THR A N 1
ATOM 793 C CA . THR A 1 95 ? 27.285 1.480 -17.836 1.00 49.88 95 THR A CA 1
ATOM 794 C C . THR A 1 95 ? 27.616 2.943 -18.160 1.00 49.88 95 THR A C 1
ATOM 796 O O . THR A 1 95 ? 28.792 3.296 -18.236 1.00 49.88 95 THR A O 1
ATOM 799 N N . PHE A 1 96 ? 26.614 3.824 -18.282 1.00 46.84 96 PHE A N 1
ATOM 800 C CA . PHE A 1 96 ? 26.823 5.241 -18.638 1.00 46.84 96 PHE A CA 1
ATOM 801 C C . PHE A 1 96 ? 26.543 6.253 -17.520 1.00 46.84 96 PHE A C 1
ATOM 803 O O . PHE A 1 96 ? 27.035 7.377 -17.579 1.00 46.84 96 PHE A O 1
ATOM 810 N N . THR A 1 97 ? 25.788 5.881 -16.487 1.00 43.84 97 THR A N 1
ATOM 811 C CA . THR A 1 97 ? 25.332 6.817 -15.442 1.00 43.84 97 THR A CA 1
ATOM 812 C C . THR A 1 97 ? 26.302 6.947 -14.261 1.00 43.84 97 THR A C 1
ATOM 814 O O . THR A 1 97 ? 26.273 7.954 -13.558 1.00 43.84 97 THR A O 1
ATOM 817 N N . GLY A 1 98 ? 27.195 5.970 -14.052 1.00 37.22 98 GLY A N 1
ATOM 818 C CA . GLY A 1 98 ? 28.139 5.942 -12.923 1.00 37.22 98 GLY A CA 1
ATOM 819 C C . GLY A 1 98 ? 29.552 6.452 -13.222 1.00 37.22 98 GLY A C 1
ATOM 820 O O . GLY A 1 98 ? 30.321 6.717 -12.298 1.00 37.22 98 GLY A O 1
ATOM 821 N N . ASN A 1 99 ? 29.913 6.632 -14.493 1.00 34.41 99 ASN A N 1
ATOM 822 C CA . ASN A 1 99 ? 31.219 7.166 -14.858 1.00 34.41 99 ASN A CA 1
ATOM 823 C C . ASN A 1 99 ? 31.170 8.694 -14.843 1.00 34.41 99 ASN A C 1
ATOM 825 O O . ASN A 1 99 ? 31.105 9.333 -15.884 1.00 34.41 99 ASN A O 1
ATOM 829 N N . TYR A 1 100 ? 31.302 9.294 -13.657 1.00 32.94 100 TYR A N 1
ATOM 830 C CA . TYR A 1 100 ? 31.638 10.722 -13.500 1.00 32.94 100 TYR A CA 1
ATOM 831 C C . TYR A 1 100 ? 33.083 11.042 -13.965 1.00 32.94 100 TYR A C 1
ATOM 833 O O . TYR A 1 100 ? 33.599 12.137 -13.761 1.00 32.94 100 TYR A O 1
ATOM 841 N N . TYR A 1 101 ? 33.743 10.070 -14.605 1.00 37.03 101 TYR A N 1
ATOM 842 C CA . TYR A 1 101 ? 35.067 10.151 -15.208 1.00 37.03 101 TYR A CA 1
ATOM 843 C C . TYR A 1 101 ? 35.098 9.550 -16.636 1.00 37.03 101 TYR A C 1
ATOM 845 O O . TYR A 1 101 ? 35.952 8.715 -16.919 1.00 37.03 101 TYR A O 1
ATOM 853 N N . PRO A 1 102 ? 34.246 9.964 -17.601 1.00 38.91 102 PRO A N 1
ATOM 854 C CA . PRO A 1 102 ? 34.471 9.579 -18.998 1.00 38.91 102 PRO A CA 1
ATOM 855 C C . PRO A 1 102 ? 35.599 10.417 -19.631 1.00 38.91 102 PRO A C 1
ATOM 857 O O . PRO A 1 102 ? 35.997 10.193 -20.766 1.00 38.91 102 PRO A O 1
ATOM 860 N N . ALA A 1 103 ? 36.105 11.414 -18.902 1.00 41.56 103 ALA A N 1
ATOM 861 C CA . ALA A 1 103 ? 36.856 12.518 -19.463 1.00 41.56 103 ALA A CA 1
ATOM 862 C C . ALA A 1 103 ? 38.370 12.416 -19.203 1.00 41.56 103 ALA A C 1
ATOM 864 O O . ALA A 1 103 ? 39.159 12.671 -20.102 1.00 41.56 103 ALA A O 1
ATOM 865 N N . SER A 1 104 ? 38.846 12.013 -18.021 1.00 40.91 104 SER A N 1
ATOM 866 C CA . SER A 1 104 ? 40.276 12.233 -17.727 1.00 40.91 104 SER A CA 1
ATOM 867 C C . SER A 1 104 ? 41.245 11.257 -18.402 1.00 40.91 104 SER A C 1
ATOM 869 O O . SER A 1 104 ? 42.423 11.581 -18.504 1.00 40.91 104 SER A O 1
ATOM 871 N N . SER A 1 105 ? 40.797 10.072 -18.830 1.00 42.97 105 SER A N 1
ATOM 872 C CA . SER A 1 105 ? 41.646 9.101 -19.542 1.00 42.97 105 SER A CA 1
ATOM 873 C C . SER A 1 105 ? 41.500 9.172 -21.065 1.00 42.97 105 SER A C 1
ATOM 875 O O . SER A 1 105 ? 42.388 8.699 -21.773 1.00 42.97 105 SER A O 1
ATOM 877 N N . LEU A 1 106 ? 40.423 9.792 -21.566 1.00 43.41 106 LEU A N 1
ATOM 878 C CA . LEU A 1 106 ? 40.168 10.000 -22.996 1.00 43.41 106 LEU A CA 1
ATOM 879 C C . LEU A 1 106 ? 40.530 11.416 -23.472 1.00 43.41 106 LEU A C 1
ATOM 881 O O . LEU A 1 106 ? 40.771 11.601 -24.659 1.00 43.41 106 LEU A O 1
ATOM 885 N N . ILE A 1 107 ? 40.673 12.409 -22.582 1.00 46.00 107 ILE A N 1
ATOM 886 C CA . ILE A 1 107 ? 41.198 13.745 -22.926 1.00 46.00 107 ILE A CA 1
ATOM 887 C C . ILE A 1 107 ? 42.734 13.700 -23.030 1.00 46.00 107 ILE A C 1
ATOM 889 O O . ILE A 1 107 ? 43.467 14.397 -22.335 1.00 46.00 107 ILE A O 1
ATOM 893 N N . ASN A 1 108 ? 43.248 12.876 -23.938 1.00 46.78 108 ASN A N 1
ATOM 894 C CA . ASN A 1 108 ? 44.517 13.168 -24.590 1.00 46.78 108 ASN A CA 1
ATOM 895 C C . ASN A 1 108 ? 44.167 13.914 -25.880 1.00 46.78 108 ASN A C 1
ATOM 897 O O . ASN A 1 108 ? 43.797 13.292 -26.871 1.00 46.78 108 ASN A O 1
ATOM 901 N N . ASN A 1 109 ? 44.221 15.252 -25.807 1.00 49.09 109 ASN A N 1
ATOM 902 C CA . ASN A 1 109 ? 43.959 16.249 -26.859 1.00 49.09 109 ASN A CA 1
ATOM 903 C C . ASN A 1 109 ? 44.396 15.807 -28.272 1.00 49.09 109 ASN A C 1
ATOM 905 O O . ASN A 1 109 ? 45.463 16.186 -28.754 1.00 49.09 109 ASN A O 1
ATOM 909 N N . THR A 1 110 ? 43.553 15.046 -28.963 1.00 55.62 110 THR A N 1
ATOM 910 C CA . THR A 1 110 ? 43.713 14.722 -30.380 1.00 55.62 110 THR A CA 1
ATOM 911 C C . THR A 1 110 ? 42.463 15.213 -31.111 1.00 55.62 110 THR A C 1
ATOM 913 O O . THR A 1 110 ? 41.352 14.923 -30.666 1.00 55.62 110 THR A O 1
ATOM 916 N N . PRO A 1 111 ? 42.604 15.996 -32.199 1.00 57.25 111 PRO A N 1
ATOM 917 C CA . PRO A 1 111 ? 41.467 16.513 -32.969 1.00 57.25 111 PRO A CA 1
ATOM 918 C C . PRO A 1 111 ? 40.478 15.430 -33.428 1.00 57.25 111 PRO A C 1
ATOM 920 O O . PRO A 1 111 ? 39.282 15.696 -33.503 1.00 57.25 111 PRO A O 1
ATOM 923 N N . SER A 1 112 ? 40.961 14.201 -33.633 1.00 61.84 112 SER A N 1
ATOM 924 C CA . SER A 1 112 ? 40.155 13.033 -34.001 1.00 61.84 112 SER A CA 1
ATOM 925 C C . SER A 1 112 ? 39.053 12.709 -32.993 1.00 61.84 112 SER A C 1
ATOM 927 O O . SER A 1 112 ? 37.977 12.305 -33.400 1.00 61.84 112 SER A O 1
ATOM 929 N N . ILE A 1 113 ? 39.256 12.950 -31.692 1.00 62.94 113 ILE A N 1
ATOM 930 C CA . ILE A 1 113 ? 38.228 12.660 -30.679 1.00 62.94 113 ILE A CA 1
ATOM 931 C C . ILE A 1 113 ? 37.035 13.610 -30.817 1.00 62.94 113 ILE A C 1
ATOM 933 O O . ILE A 1 113 ? 35.901 13.197 -30.612 1.00 62.94 113 ILE A O 1
ATOM 937 N N . TYR A 1 114 ? 37.257 14.871 -31.198 1.00 60.16 114 TYR A N 1
ATOM 938 C CA . TYR A 1 114 ? 36.156 15.812 -31.420 1.00 60.16 114 TYR A CA 1
ATOM 939 C C . TYR A 1 114 ? 35.367 15.464 -32.685 1.00 60.16 114 TYR A C 1
ATOM 941 O O . TYR A 1 114 ? 34.140 15.536 -32.670 1.00 60.16 114 TYR A O 1
ATOM 949 N N . GLU A 1 115 ? 36.053 15.040 -33.750 1.00 63.62 115 GLU A N 1
ATOM 950 C CA . GLU A 1 115 ? 35.411 14.526 -34.966 1.00 63.62 115 GLU A CA 1
ATOM 951 C C . GLU A 1 115 ? 34.615 13.245 -34.673 1.00 63.62 115 GLU A C 1
ATOM 953 O O . GLU A 1 115 ? 33.445 13.160 -35.043 1.00 63.62 115 GLU A O 1
ATOM 958 N N . ASP A 1 116 ? 35.187 12.305 -33.917 1.00 63.19 116 ASP A N 1
ATOM 959 C CA . ASP A 1 116 ? 34.531 11.061 -33.499 1.00 63.19 116 ASP A CA 1
ATOM 960 C C . ASP A 1 116 ? 33.350 11.314 -32.552 1.00 63.19 116 ASP A C 1
ATOM 962 O O . ASP A 1 116 ? 32.331 10.634 -32.640 1.00 63.19 116 ASP A O 1
ATOM 966 N N . MET A 1 117 ? 33.429 12.319 -31.673 1.00 63.12 117 MET A N 1
ATOM 967 C CA . MET A 1 117 ? 32.307 12.733 -30.823 1.00 63.12 117 MET A CA 1
ATOM 968 C C . MET A 1 117 ? 31.188 13.389 -31.635 1.00 63.12 117 MET A C 1
ATOM 970 O O . MET A 1 117 ? 30.017 13.112 -31.387 1.00 63.12 117 MET A O 1
ATOM 974 N N . MET A 1 118 ? 31.519 14.235 -32.617 1.00 69.25 118 MET A N 1
ATOM 975 C CA . MET A 1 118 ? 30.524 14.850 -33.504 1.00 69.25 118 MET A CA 1
ATOM 976 C C . MET A 1 118 ? 29.848 13.810 -34.404 1.00 69.25 118 MET A C 1
ATOM 978 O O . MET A 1 118 ? 28.625 13.821 -34.537 1.00 69.25 118 MET A O 1
ATOM 982 N N . LEU A 1 119 ? 30.618 12.885 -34.981 1.00 73.44 119 LEU A N 1
ATOM 983 C CA . LEU A 1 119 ? 30.088 11.747 -35.735 1.00 73.44 119 LEU A CA 1
ATOM 984 C C . LEU A 1 119 ? 29.305 10.792 -34.826 1.00 73.44 119 LEU A C 1
ATOM 986 O O . LEU A 1 119 ? 28.273 10.261 -35.235 1.00 73.44 119 LEU A O 1
ATOM 990 N N . GLY A 1 120 ? 29.740 10.616 -33.580 1.00 67.81 120 GLY A N 1
ATOM 991 C CA . GLY A 1 120 ? 29.037 9.867 -32.543 1.00 67.81 120 GLY A CA 1
ATOM 992 C C . GLY A 1 120 ? 27.668 10.463 -32.221 1.00 67.81 120 GLY A C 1
ATOM 993 O O . GLY A 1 120 ? 26.680 9.739 -32.203 1.00 67.81 120 GLY A O 1
ATOM 994 N N . GLN A 1 121 ? 27.574 11.785 -32.053 1.00 67.88 121 GLN A N 1
ATOM 995 C CA . GLN A 1 121 ? 26.293 12.456 -31.821 1.00 67.88 121 GLN A CA 1
ATOM 996 C C . GLN A 1 121 ? 25.391 12.388 -33.057 1.00 67.88 121 GLN A C 1
ATOM 998 O O . GLN A 1 121 ? 24.235 12.000 -32.943 1.00 67.88 121 GLN A O 1
ATOM 1003 N N . ALA A 1 122 ? 25.919 12.686 -34.249 1.00 69.62 122 ALA A N 1
ATOM 1004 C CA . ALA A 1 122 ? 25.140 12.625 -35.486 1.00 69.62 122 ALA A CA 1
ATOM 1005 C C . ALA A 1 122 ? 24.637 11.201 -35.789 1.00 69.62 122 ALA A C 1
ATOM 1007 O O . ALA A 1 122 ? 23.517 11.020 -36.267 1.00 69.62 122 ALA A O 1
ATOM 1008 N N . SER A 1 123 ? 25.443 10.178 -35.490 1.00 65.81 123 SER A N 1
ATOM 1009 C CA . SER A 1 123 ? 25.024 8.779 -35.608 1.00 65.81 123 SER A CA 1
ATOM 1010 C C . SER A 1 123 ? 24.014 8.386 -34.532 1.00 65.81 123 SER A C 1
ATOM 1012 O O . SER A 1 123 ? 23.047 7.708 -34.864 1.00 65.81 123 SER A O 1
ATOM 1014 N N . ALA A 1 124 ? 24.162 8.846 -33.287 1.00 65.00 124 ALA A N 1
ATOM 1015 C CA . ALA A 1 124 ? 23.168 8.643 -32.234 1.00 65.00 124 ALA A CA 1
ATOM 1016 C C . ALA A 1 124 ? 21.821 9.295 -32.583 1.00 65.00 124 ALA A C 1
ATOM 1018 O O . ALA A 1 124 ? 20.783 8.664 -32.407 1.00 65.00 124 ALA A O 1
ATOM 1019 N N . ASP A 1 125 ? 21.833 10.502 -33.149 1.00 70.12 125 ASP A N 1
ATOM 1020 C CA . ASP A 1 125 ? 20.624 11.203 -33.584 1.00 70.12 125 ASP A CA 1
ATOM 1021 C C . ASP A 1 125 ? 19.933 10.443 -34.731 1.00 70.12 125 ASP A C 1
ATOM 1023 O O . ASP A 1 125 ? 18.724 10.209 -34.682 1.00 70.12 125 ASP A O 1
ATOM 1027 N N . LEU A 1 126 ? 20.689 9.959 -35.725 1.00 70.06 126 LEU A N 1
ATOM 1028 C CA . LEU A 1 126 ? 20.145 9.128 -36.809 1.00 70.06 126 LEU A CA 1
ATOM 1029 C C . LEU A 1 126 ? 19.592 7.793 -36.298 1.00 70.06 126 LEU A C 1
ATOM 1031 O O . LEU A 1 126 ? 18.500 7.390 -36.699 1.00 70.06 126 LEU A O 1
ATOM 1035 N N . LEU A 1 127 ? 20.321 7.124 -35.401 1.00 65.06 127 LEU A N 1
ATOM 1036 C CA . LEU A 1 127 ? 19.882 5.881 -34.773 1.00 65.06 127 LEU A CA 1
ATOM 1037 C C . LEU A 1 127 ? 18.630 6.106 -33.922 1.00 65.06 127 LEU A C 1
ATOM 1039 O O . LEU A 1 127 ? 17.721 5.289 -33.983 1.00 65.06 127 LEU A O 1
ATOM 1043 N N . SER A 1 128 ? 18.527 7.224 -33.200 1.00 62.62 128 SER A N 1
ATOM 1044 C CA . SER A 1 128 ? 17.345 7.555 -32.394 1.00 62.62 128 SER A CA 1
ATOM 1045 C C . SER A 1 128 ? 16.080 7.748 -33.237 1.00 62.62 128 SER A C 1
ATOM 1047 O O . SER A 1 128 ? 14.987 7.435 -32.773 1.00 62.62 128 SER A O 1
ATOM 1049 N N . GLY A 1 129 ? 16.218 8.201 -34.489 1.00 63.12 129 GLY A N 1
ATOM 1050 C CA . GLY A 1 129 ? 15.097 8.370 -35.417 1.00 63.12 129 GLY A CA 1
ATOM 1051 C C . GLY A 1 129 ? 14.596 7.074 -36.064 1.00 63.12 129 GLY A C 1
ATOM 1052 O O . GLY A 1 129 ? 13.479 7.056 -36.576 1.00 63.12 129 GLY A O 1
ATOM 1053 N N . ILE A 1 130 ? 15.398 6.002 -36.057 1.00 67.50 130 ILE A N 1
ATOM 1054 C CA . ILE A 1 130 ? 15.040 4.701 -36.659 1.00 67.50 130 ILE A CA 1
ATOM 1055 C C . ILE A 1 130 ? 14.907 3.570 -35.633 1.00 67.50 130 ILE A C 1
ATOM 1057 O O . ILE A 1 130 ? 14.349 2.521 -35.954 1.00 67.50 130 ILE A O 1
ATOM 1061 N N . ALA A 1 131 ? 15.434 3.751 -34.421 1.00 64.94 131 ALA A N 1
ATOM 1062 C CA . ALA A 1 131 ? 15.360 2.760 -33.363 1.00 64.94 131 ALA A CA 1
ATOM 1063 C C . ALA A 1 131 ? 13.929 2.685 -32.815 1.00 64.94 131 ALA A C 1
ATOM 1065 O O . ALA A 1 131 ? 13.319 3.717 -32.519 1.00 64.94 131 ALA A O 1
ATOM 1066 N N . PRO A 1 132 ? 13.377 1.474 -32.652 1.00 67.75 132 PRO A N 1
ATOM 1067 C CA . PRO A 1 132 ? 12.060 1.325 -32.072 1.00 67.75 132 PRO A CA 1
ATOM 1068 C C . PRO A 1 132 ? 12.094 1.746 -30.595 1.00 67.75 132 PRO A C 1
ATOM 1070 O O . PRO A 1 132 ? 13.007 1.394 -29.846 1.00 67.75 132 PRO A O 1
ATOM 1073 N N . VAL A 1 133 ? 11.099 2.531 -30.181 1.00 72.25 133 VAL A N 1
ATOM 1074 C CA . VAL A 1 133 ? 11.025 3.076 -28.821 1.00 72.25 133 VAL A CA 1
ATOM 1075 C C . VAL A 1 133 ? 10.688 1.957 -27.837 1.00 72.25 133 VAL A C 1
ATOM 1077 O O . VAL A 1 133 ? 9.778 1.154 -28.074 1.00 72.25 133 VAL A O 1
ATOM 1080 N N . PHE A 1 134 ? 11.415 1.918 -26.721 1.00 81.06 134 PHE A N 1
ATOM 1081 C CA . PHE A 1 134 ? 11.096 1.050 -25.594 1.00 81.06 134 PHE A CA 1
ATOM 1082 C C . PHE A 1 134 ? 9.694 1.373 -25.077 1.00 81.06 134 PHE A C 1
ATOM 1084 O O . PHE A 1 134 ? 9.406 2.510 -24.702 1.00 81.06 134 PHE A O 1
ATOM 1091 N N . THR A 1 135 ? 8.824 0.371 -25.044 1.00 83.38 135 THR A N 1
ATOM 1092 C CA . THR A 1 135 ? 7.472 0.515 -24.497 1.00 83.38 135 THR A CA 1
ATOM 1093 C C . THR A 1 135 ? 7.136 -0.686 -23.632 1.00 83.38 135 THR A C 1
ATOM 1095 O O . THR A 1 135 ? 7.802 -1.719 -23.677 1.00 83.38 135 THR A O 1
ATOM 1098 N N . TRP A 1 136 ? 6.116 -0.548 -22.797 1.00 87.88 136 TRP A N 1
ATOM 1099 C CA . TRP A 1 136 ? 5.731 -1.583 -21.852 1.00 87.88 136 TRP A CA 1
ATOM 1100 C C . TRP A 1 136 ? 4.224 -1.569 -21.626 1.00 87.88 136 TRP A C 1
ATOM 1102 O O . TRP A 1 136 ? 3.542 -0.571 -21.857 1.00 87.88 136 TRP A O 1
ATOM 1112 N N . GLN A 1 137 ? 3.710 -2.704 -21.174 1.00 89.62 137 GLN A N 1
ATOM 1113 C CA . GLN A 1 137 ? 2.319 -2.903 -20.822 1.00 89.62 137 GLN A CA 1
ATOM 1114 C C . GLN A 1 137 ? 2.247 -3.763 -19.562 1.00 89.62 137 GLN A C 1
ATOM 1116 O O . GLN A 1 137 ? 2.719 -4.901 -19.533 1.00 89.62 137 GLN A O 1
ATOM 1121 N N . PHE A 1 138 ? 1.634 -3.217 -18.515 1.00 88.62 138 PHE A N 1
ATOM 1122 C CA . PHE A 1 138 ? 1.306 -3.985 -17.321 1.00 88.62 138 PHE A CA 1
ATOM 1123 C C . PHE A 1 138 ? 0.060 -4.837 -17.574 1.00 88.62 138 PHE A C 1
ATOM 1125 O O . PHE A 1 138 ? -0.929 -4.367 -18.136 1.00 88.62 138 PHE A O 1
ATOM 1132 N N . MET A 1 139 ? 0.132 -6.101 -17.176 1.00 86.75 139 MET A N 1
ATOM 1133 C CA . MET A 1 139 ? -0.954 -7.064 -17.236 1.00 86.75 139 MET A CA 1
ATOM 1134 C C . MET A 1 139 ? -1.186 -7.594 -15.822 1.00 86.75 139 MET A C 1
ATOM 1136 O O . MET A 1 139 ? -0.341 -8.298 -15.262 1.00 86.75 139 MET A O 1
ATOM 1140 N N . GLU A 1 140 ? -2.337 -7.260 -15.248 1.00 82.81 140 GLU A N 1
ATOM 1141 C CA . GLU A 1 140 ? -2.720 -7.749 -13.924 1.00 82.81 140 GLU A CA 1
ATOM 1142 C C . GLU A 1 140 ? -2.680 -9.292 -13.861 1.00 82.81 140 GLU A C 1
ATOM 1144 O O . GLU A 1 140 ? -2.984 -9.968 -14.856 1.00 82.81 140 GLU A O 1
ATOM 1149 N N . PRO A 1 141 ? -2.305 -9.889 -12.712 1.00 82.69 141 PRO A N 1
ATOM 1150 C CA . PRO A 1 141 ? -1.938 -9.235 -11.446 1.00 82.69 141 PRO A CA 1
ATOM 1151 C C . PRO A 1 141 ? -0.441 -8.897 -11.304 1.00 82.69 141 PRO A C 1
ATOM 1153 O O . PRO A 1 141 ? -0.073 -8.059 -10.490 1.00 82.69 141 PRO A O 1
ATOM 1156 N N . ASN A 1 142 ? 0.450 -9.552 -12.052 1.00 86.06 142 ASN A N 1
ATOM 1157 C CA . ASN A 1 142 ? 1.899 -9.466 -11.818 1.00 86.06 142 ASN A CA 1
ATOM 1158 C C . ASN A 1 142 ? 2.750 -9.656 -13.080 1.00 86.06 142 ASN A C 1
ATOM 1160 O O . ASN A 1 142 ? 3.927 -10.005 -12.990 1.00 86.06 142 ASN A O 1
ATOM 1164 N N . LYS A 1 143 ? 2.167 -9.469 -14.265 1.00 89.44 143 LYS A N 1
ATOM 1165 C CA . LYS A 1 143 ? 2.862 -9.677 -15.534 1.00 89.44 143 LYS A CA 1
ATOM 1166 C C . LYS A 1 143 ? 3.234 -8.337 -16.149 1.00 89.44 143 LYS A C 1
ATOM 1168 O O . LYS A 1 143 ? 2.420 -7.422 -16.227 1.00 89.44 143 LYS A O 1
ATOM 1173 N N . LEU A 1 144 ? 4.465 -8.236 -16.624 1.00 89.25 144 LEU A N 1
ATOM 1174 C CA . LEU A 1 144 ? 4.960 -7.077 -17.342 1.00 89.25 144 LEU A CA 1
ATOM 1175 C C . LEU A 1 144 ? 5.366 -7.502 -18.747 1.00 89.25 144 LEU A C 1
ATOM 1177 O O . LEU A 1 144 ? 6.304 -8.278 -18.929 1.00 89.25 144 LEU A O 1
ATOM 1181 N N . LYS A 1 145 ? 4.652 -6.980 -19.740 1.00 89.25 145 LYS A N 1
ATOM 1182 C CA . LYS A 1 145 ? 5.026 -7.115 -21.140 1.00 89.25 145 LYS A CA 1
ATOM 1183 C C . LYS A 1 145 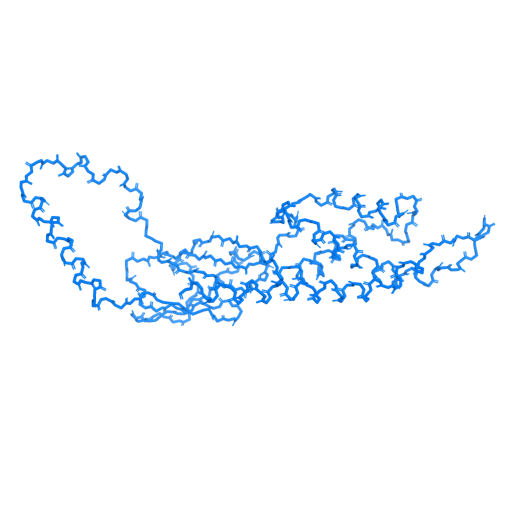? 5.902 -5.932 -21.528 1.00 89.25 145 LYS A C 1
ATOM 1185 O O . LYS A 1 145 ? 5.539 -4.784 -21.293 1.00 89.25 145 LYS A O 1
ATOM 1190 N N . VAL A 1 146 ? 7.052 -6.211 -22.113 1.00 87.31 146 VAL A N 1
ATOM 1191 C CA . VAL A 1 146 ? 8.037 -5.212 -22.522 1.00 87.31 146 VAL A CA 1
ATOM 1192 C C . VAL A 1 146 ? 8.295 -5.375 -24.010 1.00 87.31 146 VAL A C 1
ATOM 1194 O O . VAL A 1 146 ? 8.402 -6.499 -24.496 1.00 87.31 146 VAL A O 1
ATOM 1197 N N . PHE A 1 147 ? 8.404 -4.260 -24.721 1.00 83.12 147 PHE A N 1
ATOM 1198 C CA . PHE A 1 147 ? 8.649 -4.209 -26.155 1.00 83.12 147 PHE A CA 1
ATOM 1199 C C . PHE A 1 147 ? 9.942 -3.456 -26.445 1.00 83.12 147 PHE A C 1
ATOM 1201 O O . PHE A 1 147 ? 10.243 -2.449 -25.797 1.00 83.12 147 PHE A O 1
ATOM 1208 N N . ASN A 1 148 ? 10.667 -3.909 -27.466 1.00 76.81 148 ASN A N 1
ATOM 1209 C CA . ASN A 1 148 ? 11.906 -3.292 -27.942 1.00 76.81 148 ASN A CA 1
ATOM 1210 C C . ASN A 1 148 ? 12.956 -3.149 -26.832 1.00 76.81 148 ASN A C 1
ATOM 1212 O O . ASN A 1 148 ? 13.671 -2.146 -26.745 1.00 76.81 148 ASN A O 1
ATOM 1216 N N . LEU A 1 149 ? 13.036 -4.149 -25.950 1.00 74.50 149 LEU A N 1
ATOM 1217 C CA . LEU A 1 149 ? 14.089 -4.210 -24.953 1.00 74.50 149 LEU A CA 1
ATOM 1218 C C . LEU A 1 149 ? 15.421 -4.449 -25.668 1.00 74.50 149 LEU A C 1
ATOM 1220 O O . LEU A 1 149 ? 15.658 -5.504 -26.252 1.00 74.50 149 LEU A O 1
ATOM 1224 N N . SER A 1 150 ? 16.297 -3.452 -25.618 1.00 64.69 150 SER A N 1
ATOM 1225 C CA . SER A 1 150 ? 17.639 -3.573 -26.171 1.00 64.69 150 SER A CA 1
ATOM 1226 C C . SER A 1 150 ? 18.415 -4.704 -25.485 1.00 64.69 150 SER A C 1
ATOM 1228 O O . SER A 1 150 ? 18.434 -4.791 -24.258 1.00 64.69 150 SER A O 1
ATOM 1230 N N . SER A 1 151 ? 19.149 -5.500 -26.272 1.00 59.12 151 SER A N 1
ATOM 1231 C CA . SER A 1 151 ? 20.043 -6.566 -25.790 1.00 59.12 151 SER A CA 1
ATOM 1232 C C . SER A 1 151 ? 21.127 -6.104 -24.802 1.00 59.12 151 SER A C 1
ATOM 1234 O O . SER A 1 151 ? 21.835 -6.940 -24.250 1.00 59.12 151 SER A O 1
ATOM 1236 N N . TRP A 1 152 ? 21.298 -4.794 -24.595 1.00 54.91 152 TRP A N 1
ATOM 1237 C CA . TRP A 1 152 ? 22.313 -4.221 -23.707 1.00 54.91 152 TRP A CA 1
ATOM 1238 C C . TRP A 1 152 ? 21.821 -3.928 -22.284 1.00 54.91 152 TRP A C 1
ATOM 1240 O O . TRP A 1 152 ? 22.625 -3.515 -21.451 1.00 54.91 152 TRP A O 1
ATOM 1250 N N . SER A 1 153 ? 20.532 -4.113 -21.983 1.00 65.62 153 SER A N 1
ATOM 1251 C CA . SER A 1 153 ? 19.986 -3.874 -20.643 1.00 65.62 153 SER A CA 1
ATOM 1252 C C . SER A 1 153 ? 19.506 -5.184 -20.026 1.00 65.62 153 SER A C 1
ATOM 1254 O O . SER A 1 153 ? 18.459 -5.706 -20.391 1.00 65.62 153 SER A O 1
ATOM 1256 N N . THR A 1 154 ? 20.284 -5.711 -19.079 1.00 75.50 154 THR A N 1
ATOM 1257 C CA . THR A 1 154 ? 19.909 -6.888 -18.276 1.00 75.50 154 THR A CA 1
ATOM 1258 C C . THR A 1 154 ? 19.059 -6.515 -17.064 1.00 75.50 154 THR A C 1
ATOM 1260 O O . THR A 1 154 ? 18.549 -7.389 -16.378 1.00 75.50 154 THR A O 1
ATOM 1263 N N . GLN A 1 155 ? 18.872 -5.221 -16.789 1.00 85.00 155 GLN A N 1
ATOM 1264 C CA . GLN A 1 155 ? 18.150 -4.736 -15.617 1.00 85.00 155 GLN A CA 1
ATOM 1265 C C . GLN A 1 155 ? 17.060 -3.744 -16.010 1.00 85.00 155 GLN A C 1
ATOM 1267 O O . GLN A 1 155 ? 17.286 -2.859 -16.833 1.00 85.00 155 GLN A O 1
ATOM 1272 N N . LEU A 1 156 ? 15.894 -3.836 -15.376 1.00 86.62 156 LEU A N 1
ATOM 1273 C CA . LEU A 1 156 ? 14.830 -2.840 -15.500 1.00 86.62 156 LEU A CA 1
ATOM 1274 C C . LEU A 1 156 ? 14.624 -2.133 -14.169 1.00 86.62 156 LEU A C 1
ATOM 1276 O O . LEU A 1 156 ? 14.585 -2.766 -13.117 1.00 86.62 156 LEU A O 1
ATOM 1280 N N . LYS A 1 157 ? 14.438 -0.818 -14.225 1.00 89.69 157 LYS A N 1
ATOM 1281 C CA . LYS A 1 157 ? 13.931 -0.026 -13.111 1.00 89.69 157 LYS A CA 1
ATOM 1282 C C . LYS A 1 157 ? 12.422 0.109 -13.277 1.00 89.69 157 LYS A C 1
ATOM 1284 O O . LYS A 1 157 ? 11.966 0.649 -14.281 1.00 89.69 157 LYS A O 1
ATOM 1289 N N . LEU A 1 158 ? 11.662 -0.369 -12.302 1.00 90.62 158 LEU A N 1
ATOM 1290 C CA . LEU A 1 158 ? 10.213 -0.240 -12.251 1.00 90.62 158 LEU A CA 1
ATOM 1291 C C . LEU A 1 158 ? 9.847 0.719 -11.132 1.00 90.62 158 LEU A C 1
ATOM 1293 O O . LEU A 1 158 ? 10.355 0.597 -10.020 1.00 90.62 158 LEU A O 1
ATOM 1297 N N . THR A 1 159 ? 8.912 1.613 -11.406 1.00 92.19 159 THR A N 1
ATOM 1298 C CA . THR A 1 159 ? 8.208 2.375 -10.381 1.00 92.19 159 THR A CA 1
ATOM 1299 C C . THR A 1 159 ? 6.841 1.728 -10.207 1.00 92.19 159 THR A C 1
ATOM 1301 O O . THR A 1 159 ? 6.003 1.794 -11.107 1.00 92.19 159 THR A O 1
ATOM 1304 N N . ILE A 1 160 ? 6.616 1.064 -9.074 1.00 90.25 160 ILE A N 1
ATOM 1305 C CA . ILE A 1 160 ? 5.414 0.259 -8.814 1.00 90.25 160 ILE A CA 1
ATOM 1306 C C . ILE A 1 160 ? 4.573 0.860 -7.691 1.00 90.25 160 ILE A C 1
ATOM 1308 O O . ILE A 1 160 ? 5.112 1.445 -6.755 1.00 90.25 160 ILE A O 1
ATOM 1312 N N . GLY A 1 161 ? 3.252 0.722 -7.797 1.00 91.06 161 GLY A N 1
ATOM 1313 C CA . GLY A 1 161 ? 2.289 1.029 -6.743 1.00 91.06 161 GLY A CA 1
ATOM 1314 C C . GLY A 1 161 ? 1.851 -0.255 -6.050 1.00 91.06 161 GLY A C 1
ATOM 1315 O O . GLY A 1 161 ? 1.142 -1.066 -6.643 1.00 91.06 161 GLY A O 1
ATOM 1316 N N . VAL A 1 162 ? 2.272 -0.434 -4.802 1.00 91.44 162 VAL A N 1
ATOM 1317 C CA . VAL A 1 162 ? 2.005 -1.631 -3.994 1.00 91.44 162 VAL A CA 1
ATOM 1318 C C . VAL A 1 162 ? 1.290 -1.274 -2.698 1.00 91.44 162 VAL A C 1
ATOM 1320 O O . VAL A 1 162 ? 1.212 -0.109 -2.298 1.00 91.44 162 VAL A O 1
ATOM 1323 N N . GLU A 1 163 ? 0.785 -2.290 -2.014 1.00 91.81 163 GLU A N 1
ATOM 1324 C CA . GLU A 1 163 ? 0.243 -2.144 -0.672 1.00 91.81 163 GLU A CA 1
ATOM 1325 C C . GLU A 1 163 ? 1.260 -1.543 0.313 1.00 91.81 163 GLU A C 1
ATOM 1327 O O . GLU A 1 163 ? 2.487 -1.683 0.196 1.00 91.81 163 GLU A O 1
ATOM 1332 N N . HIS A 1 164 ? 0.750 -0.833 1.315 1.00 92.06 164 HIS A N 1
ATOM 1333 C CA . HIS A 1 164 ? 1.577 -0.358 2.414 1.00 92.06 164 HIS A CA 1
ATOM 1334 C C . HIS A 1 164 ? 2.052 -1.506 3.315 1.00 92.06 164 HIS A C 1
ATOM 1336 O O . HIS A 1 164 ? 1.371 -2.503 3.511 1.00 92.06 164 HIS A O 1
ATOM 1342 N N . TYR A 1 165 ? 3.214 -1.330 3.948 1.00 90.00 165 TYR A N 1
ATOM 1343 C CA . TYR A 1 165 ? 3.718 -2.297 4.918 1.00 90.00 165 TYR A CA 1
ATOM 1344 C C . TYR A 1 165 ? 2.800 -2.397 6.146 1.00 90.00 165 TYR A C 1
ATOM 1346 O O . TYR A 1 165 ? 2.411 -1.378 6.726 1.00 90.00 165 TYR A O 1
ATOM 1354 N N . ALA A 1 166 ? 2.590 -3.622 6.638 1.00 86.62 166 ALA A N 1
ATOM 1355 C CA . ALA A 1 166 ? 1.818 -3.921 7.851 1.00 86.62 166 ALA A CA 1
ATOM 1356 C C . ALA A 1 166 ? 2.324 -3.199 9.120 1.00 86.62 166 ALA A C 1
ATOM 1358 O O . ALA A 1 166 ? 1.593 -3.015 10.093 1.00 86.62 166 ALA A O 1
ATOM 1359 N N . ASN A 1 167 ? 3.586 -2.758 9.123 1.00 86.38 167 ASN A N 1
ATOM 1360 C CA . ASN A 1 167 ? 4.184 -1.967 10.203 1.00 86.38 167 ASN A CA 1
ATOM 1361 C C . ASN A 1 167 ? 3.846 -0.459 10.133 1.00 86.38 167 ASN A C 1
ATOM 1363 O O . ASN A 1 167 ? 4.339 0.322 10.950 1.00 86.38 167 ASN A O 1
ATOM 1367 N N . LEU A 1 168 ? 3.032 -0.037 9.157 1.00 87.25 168 LEU A N 1
ATOM 1368 C CA . LEU A 1 168 ? 2.574 1.337 8.927 1.00 87.25 168 LEU A CA 1
ATOM 1369 C C . LEU A 1 168 ? 3.702 2.345 8.636 1.00 87.25 168 LEU A C 1
ATOM 1371 O O . LEU A 1 168 ? 3.485 3.564 8.679 1.00 87.25 168 LEU A O 1
ATOM 1375 N N . SER A 1 169 ? 4.920 1.875 8.356 1.00 87.31 169 SER A N 1
ATOM 1376 C CA . SER A 1 169 ? 6.093 2.730 8.135 1.00 87.31 169 SER A CA 1
ATOM 1377 C C . SER A 1 169 ? 6.003 3.519 6.826 1.00 87.31 169 SER A C 1
ATOM 1379 O O . SER A 1 169 ? 6.351 4.701 6.821 1.00 87.31 169 SER A O 1
ATOM 1381 N N . SER A 1 170 ? 5.434 2.919 5.777 1.00 87.25 170 SER A N 1
ATOM 1382 C CA . SER A 1 170 ? 5.252 3.502 4.437 1.00 87.25 170 SER A CA 1
ATOM 1383 C C . SER A 1 170 ? 4.241 4.648 4.375 1.00 87.25 170 SER A C 1
ATOM 1385 O O . SER A 1 170 ? 4.253 5.423 3.420 1.00 87.25 170 SER A O 1
ATOM 1387 N N . ILE A 1 171 ? 3.376 4.795 5.384 1.00 88.44 171 ILE A N 1
ATOM 1388 C CA . ILE A 1 171 ? 2.365 5.858 5.411 1.00 88.44 171 ILE A CA 1
ATOM 1389 C C . ILE A 1 171 ? 3.028 7.188 5.790 1.00 88.44 171 ILE A C 1
ATOM 1391 O O . ILE A 1 171 ? 3.531 7.369 6.915 1.00 88.44 171 ILE A O 1
ATOM 1395 N N . LYS A 1 172 ? 3.001 8.133 4.842 1.00 86.19 172 LYS A N 1
ATOM 1396 C CA . LYS A 1 172 ? 3.580 9.479 4.964 1.00 86.19 172 LYS A CA 1
ATOM 1397 C C . LYS A 1 172 ? 2.789 10.339 5.958 1.00 86.19 172 LYS A C 1
ATOM 1399 O O . LYS A 1 172 ? 1.578 10.205 6.112 1.00 86.19 172 LYS A O 1
ATOM 1404 N N . LYS A 1 173 ? 3.462 11.301 6.604 1.00 82.88 173 LYS A N 1
ATOM 1405 C CA . LYS A 1 173 ? 2.839 12.198 7.605 1.00 82.88 173 LYS A CA 1
ATOM 1406 C C . LYS A 1 173 ? 1.681 13.041 7.049 1.00 82.88 173 LYS A C 1
ATOM 1408 O O . LYS A 1 173 ? 0.747 13.320 7.784 1.00 82.88 173 LYS A O 1
ATOM 1413 N N . GLY A 1 174 ? 1.725 13.432 5.773 1.00 82.88 174 GLY A N 1
ATOM 1414 C CA . GLY A 1 174 ? 0.628 14.183 5.142 1.00 82.88 174 GLY A CA 1
ATOM 1415 C C . GLY A 1 174 ? -0.644 13.353 4.928 1.00 82.88 174 GLY A C 1
ATOM 1416 O O . GLY A 1 174 ? -1.731 13.902 4.834 1.00 82.88 174 GLY A O 1
ATOM 1417 N N . GLN A 1 175 ? -0.502 12.030 4.900 1.00 83.62 175 GLN A N 1
ATOM 1418 C CA . GLN A 1 175 ? -1.556 11.056 4.618 1.00 83.62 175 GLN A CA 1
ATOM 1419 C C . GLN A 1 175 ? -2.072 10.352 5.883 1.00 83.62 175 GLN A C 1
ATOM 1421 O O . GLN A 1 175 ? -3.144 9.747 5.877 1.00 83.62 175 GLN A O 1
ATOM 1426 N N . SER A 1 176 ? -1.346 10.472 7.001 1.00 86.81 176 SER A N 1
ATOM 1427 C CA . SER A 1 176 ? -1.647 9.733 8.229 1.00 86.81 176 SER A CA 1
ATOM 1428 C C . SER A 1 176 ? -3.002 10.067 8.846 1.00 86.81 176 SER A C 1
ATOM 1430 O O . SER A 1 176 ? -3.564 9.223 9.531 1.00 86.81 176 SER A O 1
ATOM 1432 N N . GLU A 1 177 ? -3.531 11.277 8.637 1.00 89.62 177 GLU A N 1
ATOM 1433 C CA . GLU A 1 177 ? -4.839 11.648 9.193 1.00 89.62 177 GLU A CA 1
ATOM 1434 C C . GLU A 1 177 ? -5.994 10.993 8.428 1.00 89.62 177 GLU A C 1
ATOM 1436 O O . GLU A 1 177 ? -6.953 10.536 9.045 1.00 89.62 177 GLU A O 1
ATOM 1441 N N . SER A 1 178 ? -5.896 10.895 7.100 1.00 89.06 178 SER A N 1
ATOM 1442 C CA . SER A 1 178 ? -6.887 10.186 6.282 1.00 89.06 178 SER A CA 1
ATOM 1443 C C . SER A 1 178 ? -6.898 8.695 6.612 1.00 89.06 178 SER A C 1
ATOM 1445 O O . SER A 1 178 ? -7.966 8.129 6.830 1.00 89.06 178 SER A O 1
ATOM 1447 N N . PHE A 1 179 ? -5.711 8.093 6.754 1.00 92.31 179 PHE A N 1
ATOM 1448 C CA . PHE A 1 179 ? -5.580 6.714 7.223 1.00 92.31 179 PHE A CA 1
ATOM 1449 C C . PHE A 1 179 ? -6.168 6.531 8.629 1.00 92.31 179 PHE A C 1
ATOM 1451 O O . PHE A 1 179 ? -6.927 5.600 8.873 1.00 92.31 179 PHE A O 1
ATOM 1458 N N . TYR A 1 180 ? -5.856 7.442 9.559 1.00 92.06 180 TYR A N 1
ATOM 1459 C CA . TYR A 1 180 ? -6.372 7.394 10.928 1.00 92.06 180 TYR A CA 1
ATOM 1460 C C . TYR A 1 180 ? -7.902 7.410 10.978 1.00 92.06 180 TYR A C 1
ATOM 1462 O O . TYR A 1 180 ? -8.494 6.664 11.754 1.00 92.06 180 TYR A O 1
ATOM 1470 N N . LYS A 1 181 ? -8.545 8.250 10.158 1.00 92.12 181 LYS A N 1
ATOM 1471 C CA . LYS A 1 181 ? -10.009 8.319 10.079 1.00 92.12 181 LYS A CA 1
ATOM 1472 C C . LYS A 1 181 ? -10.613 6.999 9.612 1.00 92.12 181 LYS A C 1
ATOM 1474 O O . LYS A 1 181 ? -11.569 6.551 10.234 1.00 92.12 181 LYS A O 1
ATOM 1479 N N . LEU A 1 182 ? -10.032 6.376 8.586 1.00 92.44 182 LEU A N 1
ATOM 1480 C CA . LEU A 1 182 ? -10.485 5.075 8.096 1.00 92.44 182 LEU A CA 1
ATOM 1481 C C . LEU A 1 182 ? -10.314 3.991 9.174 1.00 92.44 182 LEU A C 1
ATOM 1483 O O . LEU A 1 182 ? -11.294 3.364 9.560 1.00 92.44 182 LEU A O 1
ATOM 1487 N N . ALA A 1 183 ? -9.120 3.889 9.770 1.00 92.69 183 ALA A N 1
ATOM 1488 C CA . ALA A 1 183 ? -8.837 2.944 10.856 1.00 92.69 183 ALA A CA 1
ATOM 1489 C C . ALA A 1 183 ? -9.797 3.107 12.049 1.00 92.69 183 ALA A C 1
ATOM 1491 O O . ALA A 1 183 ? -10.232 2.135 12.661 1.00 92.69 183 ALA A O 1
ATOM 1492 N N . LYS A 1 184 ? -10.139 4.354 12.395 1.00 92.19 184 LYS A N 1
ATOM 1493 C CA . LYS A 1 184 ? -11.087 4.656 13.472 1.00 92.19 184 LYS A CA 1
ATOM 1494 C C . LYS A 1 184 ? -12.486 4.131 13.160 1.00 92.19 184 LYS A C 1
ATOM 1496 O O . LYS A 1 184 ? -13.149 3.653 14.075 1.00 92.19 184 LYS A O 1
ATOM 1501 N N . LEU A 1 185 ? -12.941 4.251 11.916 1.00 92.19 185 LEU A N 1
ATOM 1502 C CA . LEU A 1 185 ? -14.259 3.774 11.498 1.00 92.19 185 LEU A CA 1
ATOM 1503 C C . LEU A 1 185 ? -14.307 2.245 11.462 1.00 92.19 185 LEU A C 1
ATOM 1505 O O . LEU A 1 185 ? -15.237 1.675 12.025 1.00 92.19 185 LEU A O 1
ATOM 1509 N N . ASP A 1 186 ? -13.266 1.595 10.939 1.00 91.75 186 ASP A N 1
ATOM 1510 C CA . ASP A 1 186 ? -13.163 0.129 10.921 1.00 91.75 186 ASP A CA 1
ATOM 1511 C C . ASP A 1 186 ? -13.214 -0.457 12.345 1.00 91.75 186 ASP A C 1
ATOM 1513 O O . ASP A 1 186 ? -13.985 -1.374 12.632 1.00 91.75 186 ASP A O 1
ATOM 1517 N N . ILE A 1 187 ? -12.468 0.135 13.286 1.00 89.69 187 ILE A N 1
ATOM 1518 C CA . ILE A 1 187 ? -12.491 -0.297 14.692 1.00 89.69 187 ILE A CA 1
ATOM 1519 C C . ILE A 1 187 ? -13.844 -0.005 15.347 1.00 89.69 187 ILE A C 1
ATOM 1521 O O . ILE A 1 187 ? -14.331 -0.827 16.119 1.00 89.69 187 ILE A O 1
ATOM 1525 N N . LYS A 1 188 ? -14.484 1.134 15.052 1.00 89.50 188 LYS A N 1
ATOM 1526 C CA . LYS A 1 188 ? -15.837 1.419 15.560 1.00 89.50 188 LYS A CA 1
ATOM 1527 C C . LYS A 1 188 ? -16.849 0.380 15.090 1.00 89.50 188 LYS A C 1
ATOM 1529 O O . LYS A 1 188 ? -17.642 -0.074 15.905 1.00 89.50 188 LYS A O 1
ATOM 1534 N N . MET A 1 189 ? -16.810 -0.004 13.815 1.00 89.38 189 MET A N 1
ATOM 1535 C CA . MET A 1 189 ? -17.683 -1.048 13.271 1.00 89.38 189 MET A CA 1
ATOM 1536 C C . MET A 1 189 ? -17.450 -2.383 13.980 1.00 89.38 189 MET A C 1
ATOM 1538 O O . MET A 1 189 ? -18.406 -3.033 14.402 1.00 89.38 189 MET A O 1
ATOM 1542 N N . PHE A 1 190 ? -16.186 -2.766 14.175 1.00 88.56 190 PHE A N 1
ATOM 1543 C CA . PHE A 1 190 ? -15.836 -3.975 14.917 1.00 88.56 190 PHE A CA 1
ATOM 1544 C C . PHE A 1 190 ? -16.365 -3.946 16.356 1.00 88.56 190 PHE A C 1
ATOM 1546 O O . PHE A 1 190 ? -17.027 -4.889 16.795 1.00 88.56 190 PHE A O 1
ATOM 1553 N N . LEU A 1 191 ? -16.116 -2.857 17.087 1.00 85.62 191 LEU A N 1
ATOM 1554 C CA . LEU A 1 191 ? -16.575 -2.702 18.465 1.00 85.62 191 LEU A CA 1
ATOM 1555 C C . LEU A 1 191 ? -18.103 -2.704 18.550 1.00 85.62 191 LEU A C 1
ATOM 1557 O O . LEU A 1 191 ? -18.655 -3.387 19.405 1.00 85.62 191 LEU A O 1
ATOM 1561 N N . PHE A 1 192 ? -18.791 -2.006 17.646 1.00 86.62 192 PHE A N 1
ATOM 1562 C CA . PHE A 1 192 ? -20.251 -1.998 17.587 1.00 86.62 192 PHE A CA 1
ATOM 1563 C C . PHE A 1 192 ? -20.809 -3.409 17.382 1.00 86.62 192 PHE A C 1
ATOM 1565 O O . PHE A 1 192 ? -21.664 -3.853 18.145 1.00 86.62 192 PHE A O 1
ATOM 1572 N N . ASN A 1 193 ? -20.286 -4.152 16.405 1.00 85.19 193 ASN A N 1
ATOM 1573 C CA . ASN A 1 193 ? -20.775 -5.491 16.079 1.00 85.19 193 ASN A CA 1
ATOM 1574 C C . ASN A 1 193 ? -20.568 -6.500 17.214 1.00 85.19 193 ASN A C 1
ATOM 1576 O O . ASN A 1 193 ? -21.452 -7.322 17.456 1.00 85.19 193 ASN A O 1
ATOM 1580 N N . ASN A 1 194 ? -19.449 -6.417 17.936 1.00 82.06 194 ASN A N 1
ATOM 1581 C CA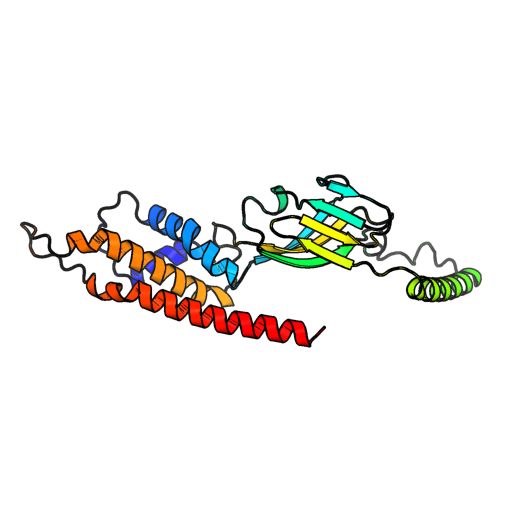 . ASN A 1 194 ? -19.139 -7.349 19.021 1.00 82.06 194 ASN A CA 1
ATOM 1582 C C . ASN A 1 194 ? -19.756 -6.945 20.368 1.00 82.06 194 ASN A C 1
ATOM 1584 O O . ASN A 1 194 ? -20.127 -7.808 21.160 1.00 82.06 194 ASN A O 1
ATOM 1588 N N . LEU A 1 195 ? -19.891 -5.645 20.644 1.00 80.00 195 LEU A N 1
ATOM 1589 C CA . LEU A 1 195 ? -20.345 -5.154 21.948 1.00 80.00 195 LEU A CA 1
ATOM 1590 C C . LEU A 1 195 ? -21.841 -4.829 21.990 1.00 80.00 195 LEU A C 1
ATOM 1592 O O . LEU A 1 195 ? -22.399 -4.789 23.082 1.00 80.00 195 LEU A O 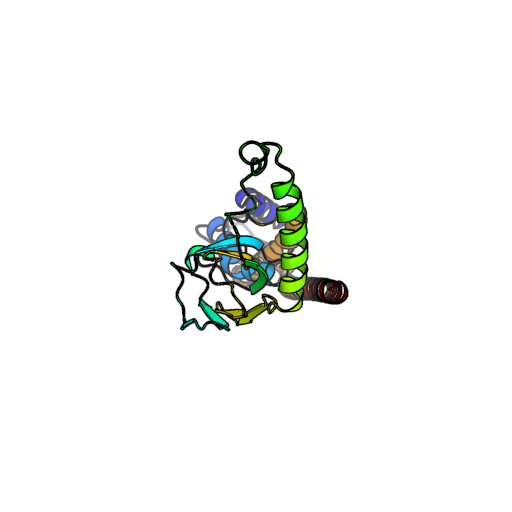1
ATOM 1596 N N . ARG A 1 196 ? -22.536 -4.668 20.852 1.00 76.56 196 ARG A N 1
ATOM 1597 C CA . ARG A 1 196 ? -23.990 -4.376 20.829 1.00 76.56 196 ARG A CA 1
ATOM 1598 C C . ARG A 1 196 ? -24.848 -5.393 21.584 1.00 76.56 196 ARG A C 1
ATOM 1600 O O . ARG A 1 196 ? -25.960 -5.076 21.988 1.00 76.56 196 ARG A O 1
ATOM 1607 N N . MET A 1 197 ? -24.364 -6.625 21.750 1.00 68.94 197 MET A N 1
ATOM 1608 C CA . MET A 1 197 ? -25.063 -7.667 22.514 1.00 68.94 197 MET A CA 1
ATOM 1609 C C . MET A 1 197 ? -24.870 -7.521 24.033 1.00 68.94 197 MET A C 1
ATOM 1611 O O . MET A 1 197 ? -25.613 -8.125 24.800 1.00 68.94 197 MET A O 1
ATOM 1615 N N . LEU A 1 198 ? -23.891 -6.720 24.462 1.00 67.19 198 LEU A N 1
ATOM 1616 C CA . LEU A 1 198 ? -23.494 -6.499 25.856 1.00 67.19 198 LEU A CA 1
ATOM 1617 C C . LEU A 1 198 ? -23.994 -5.159 26.422 1.00 67.19 198 LEU A C 1
ATOM 1619 O O . LEU A 1 198 ? -23.842 -4.908 27.614 1.00 67.19 198 LEU A O 1
ATOM 1623 N N . ASP A 1 199 ? -24.628 -4.331 25.590 1.00 60.97 199 ASP A N 1
ATOM 1624 C CA . ASP A 1 199 ? -25.048 -2.948 25.872 1.00 60.97 199 ASP A CA 1
ATOM 1625 C C . ASP A 1 199 ? -26.020 -2.802 27.064 1.00 60.97 199 ASP A C 1
ATOM 1627 O O . ASP A 1 199 ? -26.224 -1.714 27.591 1.00 60.97 199 ASP A O 1
ATOM 1631 N N . LYS A 1 200 ? -26.624 -3.904 27.534 1.00 57.22 200 LYS A N 1
ATOM 1632 C CA . LYS A 1 200 ? -27.546 -3.910 28.685 1.00 57.22 200 LYS A CA 1
ATOM 1633 C C . LYS A 1 200 ? -27.314 -5.084 29.630 1.00 57.22 200 LYS A C 1
ATOM 1635 O O . LYS A 1 200 ? -28.260 -5.757 30.037 1.00 57.22 200 LYS A O 1
ATOM 1640 N N . MET A 1 201 ? -26.060 -5.357 29.981 1.00 56.78 201 MET A N 1
ATOM 1641 C CA . MET A 1 201 ? -25.786 -6.284 31.079 1.00 56.78 201 MET A CA 1
ATOM 1642 C C . MET A 1 201 ? -26.019 -5.595 32.430 1.00 56.78 201 MET A C 1
ATOM 1644 O O . MET A 1 201 ? -25.225 -4.765 32.871 1.00 56.78 201 MET A O 1
ATOM 1648 N N . GLU A 1 202 ? -27.108 -5.962 33.110 1.00 51.28 202 GLU A N 1
ATOM 1649 C CA . GLU A 1 202 ? -27.286 -5.656 34.531 1.00 51.28 202 GLU A CA 1
ATOM 1650 C C . GLU A 1 202 ? -26.238 -6.429 35.336 1.00 51.28 202 GLU A C 1
ATOM 1652 O O . GLU A 1 202 ? -26.297 -7.653 35.466 1.00 51.28 202 GLU A O 1
ATOM 1657 N N . THR A 1 203 ? -25.247 -5.716 35.870 1.00 61.69 203 THR A N 1
ATOM 1658 C CA . THR A 1 203 ? -24.293 -6.303 36.812 1.00 61.69 203 THR A CA 1
ATOM 1659 C C . THR A 1 203 ? -24.763 -6.047 38.241 1.00 61.69 203 THR A C 1
ATOM 1661 O O . THR A 1 203 ? -25.432 -5.053 38.520 1.00 61.69 203 THR A O 1
ATOM 1664 N N . ALA A 1 204 ? -24.368 -6.905 39.186 1.00 53.78 204 ALA A N 1
ATOM 1665 C CA . ALA A 1 204 ? -24.708 -6.747 40.606 1.00 53.78 204 ALA A CA 1
ATOM 1666 C C . ALA A 1 204 ? -24.191 -5.429 41.238 1.00 53.78 204 ALA A C 1
ATOM 1668 O O . ALA A 1 204 ? -24.567 -5.102 42.361 1.00 53.78 204 ALA A O 1
ATOM 1669 N N . LEU A 1 205 ? -23.329 -4.686 40.531 1.00 54.06 205 LEU A N 1
ATOM 1670 C CA . LEU A 1 205 ? -22.728 -3.420 40.958 1.00 54.06 205 LEU A CA 1
ATOM 1671 C C . LEU A 1 205 ? -23.320 -2.187 40.241 1.00 54.06 205 LEU A C 1
ATOM 1673 O O . LEU A 1 205 ? -22.943 -1.068 40.582 1.00 54.06 205 LEU A O 1
ATOM 1677 N N . GLY A 1 206 ? -24.244 -2.369 39.288 1.00 55.03 206 GLY A N 1
ATOM 1678 C CA . GLY A 1 206 ? -24.895 -1.289 38.537 1.00 55.03 206 GLY A CA 1
ATOM 1679 C C . GLY A 1 206 ? -25.010 -1.554 37.030 1.00 55.03 206 GLY A C 1
ATOM 1680 O O . GLY A 1 206 ? -24.530 -2.566 36.512 1.00 55.03 206 GLY A O 1
ATOM 1681 N N . THR A 1 207 ? -25.658 -0.626 36.324 1.00 56.62 207 THR A N 1
ATOM 1682 C CA . THR A 1 207 ? -25.767 -0.622 34.857 1.00 56.62 207 THR A CA 1
ATOM 1683 C C . THR A 1 207 ? -24.497 -0.020 34.258 1.00 56.62 207 THR A C 1
ATOM 1685 O O . THR A 1 207 ? -24.180 1.137 34.531 1.00 56.62 207 THR A O 1
ATOM 1688 N N . ILE A 1 208 ? -23.761 -0.794 33.460 1.00 59.62 208 ILE A N 1
ATOM 1689 C CA . ILE A 1 208 ? -22.650 -0.274 32.656 1.00 59.62 208 ILE A CA 1
ATOM 1690 C C . ILE A 1 208 ? -23.246 0.157 31.315 1.00 59.62 208 ILE A C 1
ATOM 1692 O O . ILE A 1 208 ? -23.683 -0.694 30.548 1.00 59.62 208 ILE A O 1
ATOM 1696 N N . ASP A 1 209 ? -23.288 1.464 31.060 1.00 62.97 209 ASP A N 1
ATOM 1697 C CA . ASP A 1 209 ? -23.634 2.025 29.751 1.00 62.97 209 ASP A CA 1
ATOM 1698 C C . ASP A 1 209 ? -22.334 2.236 28.967 1.00 62.97 209 ASP A C 1
ATOM 1700 O O . ASP A 1 209 ? -21.460 3.004 29.379 1.00 62.97 209 ASP A O 1
ATOM 1704 N N . LEU A 1 210 ? -22.171 1.487 27.878 1.00 65.81 210 LEU A N 1
ATOM 1705 C CA . LEU A 1 210 ? -20.991 1.559 27.016 1.00 65.81 210 LEU A CA 1
ATOM 1706 C C . LEU A 1 210 ? -21.156 2.608 25.901 1.00 65.81 210 LEU A C 1
ATOM 1708 O O . LEU A 1 210 ? -20.235 2.766 25.100 1.00 65.81 210 LEU A O 1
ATOM 1712 N N . HIS A 1 211 ? -22.298 3.313 25.845 1.00 68.81 211 HIS A N 1
ATOM 1713 C CA . HIS A 1 211 ? -22.661 4.287 24.809 1.00 68.81 211 HIS A CA 1
ATOM 1714 C C . HIS A 1 211 ? -22.374 3.778 23.385 1.00 68.81 211 HIS A C 1
ATOM 1716 O O . HIS A 1 211 ? -21.932 4.518 22.506 1.00 68.81 211 HIS A O 1
ATOM 1722 N N . ILE A 1 212 ? -22.623 2.485 23.141 1.00 73.50 212 ILE A N 1
ATOM 1723 C CA . ILE A 1 212 ? -22.307 1.813 21.869 1.00 73.50 212 ILE A CA 1
ATOM 1724 C C . ILE A 1 212 ? -23.145 2.389 20.717 1.00 73.50 212 ILE A C 1
ATOM 1726 O O . ILE A 1 212 ? -22.737 2.331 19.555 1.00 73.50 212 ILE A O 1
ATOM 1730 N N . GLU A 1 213 ? -24.280 3.018 21.033 1.00 75.00 213 GLU A N 1
ATOM 1731 C CA . GLU A 1 213 ? -25.122 3.764 20.093 1.00 75.00 213 GLU A CA 1
ATOM 1732 C C . GLU A 1 213 ? -24.340 4.845 19.316 1.00 75.00 213 GLU A C 1
ATOM 1734 O O . GLU A 1 213 ? -24.599 5.048 18.128 1.00 75.00 213 GLU A O 1
ATOM 1739 N N . ASP A 1 214 ? -23.303 5.452 19.912 1.00 75.81 214 ASP A N 1
ATOM 1740 C CA . ASP A 1 214 ? -22.445 6.457 19.257 1.00 75.81 214 ASP A CA 1
ATOM 1741 C C . ASP A 1 214 ? -21.613 5.886 18.091 1.00 75.81 214 ASP A C 1
ATOM 1743 O O . ASP A 1 214 ? -21.006 6.628 17.304 1.00 75.81 214 ASP A O 1
ATOM 1747 N N . TRP A 1 215 ? -21.530 4.558 17.978 1.00 83.06 215 TRP A N 1
ATOM 1748 C CA . TRP A 1 215 ? -20.796 3.861 16.921 1.00 83.06 215 TRP A CA 1
ATOM 1749 C C . TRP A 1 215 ? -21.706 3.272 15.842 1.00 83.06 215 TRP A C 1
ATOM 1751 O O . TRP A 1 215 ? -21.191 2.791 14.835 1.00 83.06 215 TRP A O 1
ATOM 1761 N N . ALA A 1 216 ? -23.032 3.373 15.985 1.00 84.00 216 ALA A N 1
ATOM 1762 C CA . ALA A 1 216 ? -23.993 2.797 15.041 1.00 84.00 216 ALA A CA 1
ATOM 1763 C C . ALA A 1 216 ? -23.850 3.346 13.609 1.00 84.00 216 ALA A C 1
ATOM 1765 O O . ALA A 1 216 ? -24.051 2.619 12.641 1.00 84.00 216 ALA A O 1
ATOM 1766 N N . ASN A 1 217 ? -23.445 4.612 13.463 1.00 89.19 217 ASN A N 1
ATOM 1767 C CA . ASN A 1 217 ? -23.274 5.258 12.156 1.00 89.19 217 ASN A CA 1
ATOM 1768 C C . ASN A 1 217 ? -21.903 4.996 11.506 1.00 89.19 217 ASN A C 1
ATOM 1770 O O . ASN A 1 217 ? -21.632 5.529 10.432 1.00 89.19 217 ASN A O 1
ATOM 1774 N N . ALA A 1 218 ? -21.024 4.200 12.129 1.00 87.00 218 ALA A N 1
ATOM 1775 C CA . ALA A 1 218 ? -19.651 4.019 11.656 1.00 87.00 218 ALA A CA 1
ATOM 1776 C C . ALA A 1 218 ? -19.562 3.424 10.240 1.00 87.00 218 ALA A C 1
ATOM 1778 O O . ALA A 1 218 ? -18.670 3.805 9.489 1.00 87.00 218 ALA A O 1
ATOM 1779 N N . GLU A 1 219 ? -20.493 2.542 9.871 1.00 87.88 219 GLU A N 1
ATOM 1780 C CA . GLU A 1 219 ? -20.577 1.966 8.523 1.00 87.88 219 GLU A CA 1
ATOM 1781 C C . GLU A 1 219 ? -20.937 3.035 7.480 1.00 87.88 219 GLU A C 1
ATOM 1783 O O . GLU A 1 219 ? -20.196 3.243 6.523 1.00 87.88 219 GLU A O 1
ATOM 1788 N N . SER A 1 220 ? -21.992 3.818 7.727 1.00 90.25 220 SER A N 1
ATOM 1789 C CA . SER A 1 220 ? -22.385 4.916 6.831 1.00 90.25 220 SER A CA 1
ATOM 1790 C C . SER A 1 220 ? -21.300 5.993 6.710 1.00 90.25 220 SER A C 1
ATOM 1792 O O . SER A 1 220 ? -21.085 6.535 5.625 1.00 90.25 220 SER A O 1
ATOM 1794 N N . ASP A 1 221 ? -20.611 6.317 7.808 1.00 90.62 221 ASP A N 1
ATOM 1795 C CA . ASP A 1 221 ? -19.502 7.275 7.810 1.00 90.62 221 ASP A CA 1
ATOM 1796 C C . ASP A 1 221 ? -18.294 6.746 7.019 1.00 90.62 221 ASP A C 1
ATOM 1798 O O . ASP A 1 221 ? -17.564 7.527 6.398 1.00 90.62 221 ASP A O 1
ATOM 1802 N N . ARG A 1 222 ? -18.072 5.425 7.042 1.00 90.56 222 ARG A N 1
ATOM 1803 C CA . ARG A 1 222 ? -17.012 4.754 6.283 1.00 90.56 222 ARG A CA 1
ATOM 1804 C C . ARG A 1 222 ? -17.287 4.828 4.793 1.00 90.56 222 ARG A C 1
ATOM 1806 O O . ARG A 1 222 ? -16.396 5.237 4.051 1.00 90.56 222 ARG A O 1
ATOM 1813 N N . ASP A 1 223 ? -18.505 4.521 4.371 1.00 90.94 223 ASP A N 1
ATOM 1814 C CA . ASP A 1 223 ? -18.891 4.586 2.962 1.00 90.94 223 ASP A CA 1
ATOM 1815 C C . ASP A 1 223 ? -18.774 6.016 2.422 1.00 90.94 223 ASP A C 1
ATOM 1817 O O . ASP A 1 223 ? -18.156 6.239 1.382 1.00 90.94 223 ASP A O 1
ATOM 1821 N N . ALA A 1 224 ? -19.229 7.010 3.191 1.00 91.44 224 ALA A N 1
ATOM 1822 C CA . ALA A 1 224 ? -19.078 8.420 2.831 1.00 91.44 224 ALA A CA 1
ATOM 1823 C C . ALA A 1 224 ? -17.605 8.873 2.767 1.00 91.44 224 ALA A C 1
ATOM 1825 O O . ALA A 1 224 ? -17.252 9.786 2.012 1.00 91.44 224 ALA A O 1
ATOM 1826 N N . LEU A 1 225 ? -16.722 8.285 3.582 1.00 90.56 225 LEU A N 1
ATOM 1827 C CA . LEU A 1 225 ? -15.286 8.557 3.517 1.00 90.56 225 LEU A CA 1
ATOM 1828 C C . LEU A 1 225 ? -14.657 7.923 2.270 1.00 90.56 225 LEU A C 1
ATOM 1830 O O . LEU A 1 225 ? -13.845 8.576 1.613 1.00 90.56 225 LEU A O 1
ATOM 1834 N N . ILE A 1 226 ? -15.039 6.690 1.939 1.00 90.50 226 ILE A N 1
ATOM 1835 C CA . ILE A 1 226 ? -14.567 5.972 0.750 1.00 90.50 226 ILE A CA 1
ATOM 1836 C C . ILE A 1 226 ? -15.033 6.670 -0.526 1.00 90.50 226 ILE A C 1
ATOM 1838 O O . ILE A 1 226 ? -14.236 6.842 -1.446 1.00 90.50 226 ILE A O 1
ATOM 1842 N N . GLU A 1 227 ? -16.275 7.146 -0.575 1.00 90.00 227 GLU A N 1
ATOM 1843 C CA . GLU A 1 227 ? -16.797 7.921 -1.703 1.00 90.00 227 GLU A CA 1
ATOM 1844 C C . GLU A 1 227 ? -15.952 9.182 -1.937 1.00 90.00 227 GLU A C 1
ATOM 1846 O O . GLU A 1 227 ? -15.449 9.405 -3.038 1.00 90.00 227 GLU A O 1
ATOM 1851 N N . LYS A 1 228 ? -15.650 9.939 -0.873 1.00 89.31 228 LYS A N 1
ATOM 1852 C CA . LYS A 1 228 ? -14.756 11.110 -0.954 1.00 89.31 228 LYS A CA 1
ATOM 1853 C C . LYS A 1 228 ? -13.346 10.753 -1.419 1.00 89.31 228 LYS A C 1
ATOM 1855 O O . LYS A 1 228 ? -12.740 11.515 -2.171 1.00 89.31 228 LYS A O 1
ATOM 1860 N N . MET A 1 229 ? -12.796 9.628 -0.958 1.00 87.62 229 MET A N 1
ATOM 1861 C CA . MET A 1 229 ? -11.487 9.148 -1.418 1.00 87.62 229 MET A CA 1
ATOM 1862 C C . MET A 1 229 ? -11.529 8.765 -2.900 1.00 87.62 229 MET A C 1
ATOM 1864 O O . MET A 1 229 ? -10.610 9.106 -3.639 1.00 87.62 229 MET A O 1
ATOM 1868 N N . THR A 1 230 ? -12.618 8.139 -3.344 1.00 86.88 230 THR A N 1
ATOM 1869 C CA . THR A 1 230 ? -12.849 7.738 -4.736 1.00 86.88 230 THR A CA 1
ATOM 1870 C C . THR A 1 230 ? -12.926 8.955 -5.654 1.00 86.88 230 THR A C 1
ATOM 1872 O O . THR A 1 230 ? -12.242 9.003 -6.674 1.00 86.88 230 THR A O 1
ATOM 1875 N N . GLU A 1 231 ? -13.689 9.982 -5.275 1.00 85.44 231 GLU A N 1
ATOM 1876 C CA . GLU A 1 231 ? -13.766 11.243 -6.019 1.00 85.44 231 GLU A CA 1
ATOM 1877 C C . GLU A 1 231 ? -12.388 11.904 -6.158 1.00 85.44 231 GLU A C 1
ATOM 1879 O O . GLU A 1 231 ? -11.979 12.288 -7.255 1.00 85.44 231 GLU A O 1
ATOM 1884 N N . GLN A 1 232 ? -11.636 11.998 -5.057 1.00 82.94 232 GLN A N 1
ATOM 1885 C CA . GLN A 1 232 ? -10.291 12.580 -5.059 1.00 82.94 232 GLN A CA 1
ATOM 1886 C C . GLN A 1 232 ? -9.300 11.772 -5.900 1.00 82.94 232 GLN A C 1
ATOM 1888 O O . GLN A 1 232 ? -8.465 12.355 -6.596 1.00 82.94 232 GLN A O 1
ATOM 1893 N N . HIS A 1 233 ? -9.387 10.445 -5.839 1.00 80.12 233 HIS A N 1
ATOM 1894 C CA . HIS A 1 233 ? -8.563 9.547 -6.632 1.00 80.12 233 HIS A CA 1
ATOM 1895 C C . HIS A 1 233 ? -8.860 9.710 -8.128 1.00 80.12 233 HIS A C 1
ATOM 1897 O O . HIS A 1 233 ? -7.951 9.971 -8.908 1.00 80.12 233 HIS A O 1
ATOM 1903 N N . ASN A 1 234 ? -10.132 9.694 -8.526 1.00 75.25 234 ASN A N 1
ATOM 1904 C CA . ASN A 1 234 ? -10.524 9.855 -9.928 1.00 75.25 234 ASN A CA 1
ATOM 1905 C C . ASN A 1 234 ? -10.062 11.199 -10.514 1.00 75.25 234 ASN A C 1
ATOM 1907 O O . ASN A 1 234 ? -9.611 11.263 -11.658 1.00 75.25 234 ASN A O 1
ATOM 1911 N N . LEU A 1 235 ? -10.119 12.274 -9.721 1.00 69.19 235 LEU A N 1
ATOM 1912 C CA . LEU A 1 235 ? -9.612 13.589 -10.119 1.00 69.19 235 LEU A CA 1
ATOM 1913 C C . LEU A 1 235 ? -8.089 13.596 -10.318 1.00 69.19 235 LEU A C 1
ATOM 1915 O O . LEU A 1 235 ? -7.589 14.255 -11.232 1.00 69.19 235 LEU A O 1
ATOM 1919 N N . SER A 1 236 ? -7.335 12.882 -9.479 1.00 61.28 236 SER A N 1
ATOM 1920 C CA . SER A 1 236 ? -5.875 12.817 -9.600 1.00 61.28 236 SER A CA 1
ATOM 1921 C C . SER A 1 236 ? -5.438 11.970 -10.800 1.00 61.28 236 SER A C 1
ATOM 1923 O O . SER A 1 236 ? -4.535 12.385 -11.530 1.00 61.28 236 SER A O 1
ATOM 1925 N N . THR A 1 237 ? -6.135 10.862 -11.077 1.00 60.66 237 THR A N 1
ATOM 1926 C CA . THR A 1 237 ? -5.931 10.039 -12.278 1.00 60.66 237 THR A CA 1
ATOM 1927 C C . THR A 1 237 ? -6.283 10.801 -13.557 1.00 60.66 237 THR A C 1
ATOM 1929 O O . THR A 1 237 ? -5.552 10.731 -14.540 1.00 60.66 237 THR A O 1
ATOM 1932 N N . TYR A 1 238 ? -7.362 11.589 -13.562 1.00 50.25 238 TYR A N 1
ATOM 1933 C CA . TYR A 1 238 ? -7.727 12.398 -14.730 1.00 50.25 238 TYR A CA 1
ATOM 1934 C C . TYR A 1 238 ? -6.668 13.464 -15.053 1.00 50.25 238 TYR A C 1
ATOM 1936 O O . TYR A 1 238 ? -6.349 13.712 -16.216 1.00 50.25 238 TYR A O 1
ATOM 1944 N N . ASN A 1 239 ? -6.073 14.080 -14.030 1.00 42.34 239 ASN A N 1
ATOM 1945 C CA . ASN A 1 239 ? -5.039 15.090 -14.236 1.00 42.34 239 ASN A CA 1
ATOM 1946 C C . ASN A 1 239 ? -3.720 14.491 -14.748 1.00 42.34 239 ASN A C 1
ATOM 1948 O O . ASN A 1 239 ? -3.060 15.127 -15.560 1.00 42.34 239 ASN A O 1
ATOM 1952 N N . SER A 1 240 ? -3.337 13.274 -14.353 1.00 49.53 240 SER A N 1
ATOM 1953 C CA . SER A 1 240 ? -2.094 12.645 -14.832 1.00 49.53 240 SER A CA 1
ATOM 1954 C C . SER A 1 240 ? -2.153 12.167 -16.291 1.00 49.53 240 SER A C 1
ATOM 1956 O O . SER A 1 240 ? -1.109 12.075 -16.934 1.00 49.53 240 SER A O 1
ATOM 1958 N N . VAL A 1 241 ? -3.349 11.922 -16.839 1.00 45.31 241 VAL A N 1
ATOM 1959 C CA . VAL A 1 241 ? -3.553 11.575 -18.261 1.00 45.31 241 VAL A CA 1
ATOM 1960 C C . VAL A 1 241 ? -3.435 12.800 -19.177 1.00 45.31 241 VAL A C 1
ATOM 1962 O O . VAL A 1 241 ? -3.007 12.669 -20.316 1.00 45.31 241 VAL A O 1
ATOM 1965 N N . ASN A 1 242 ? -3.749 14.002 -18.681 1.00 34.03 242 ASN A N 1
ATOM 1966 C CA . ASN A 1 242 ? -3.743 15.235 -19.481 1.00 34.03 242 ASN A CA 1
ATOM 1967 C C . ASN A 1 242 ? -2.375 15.950 -19.552 1.00 34.03 242 ASN A C 1
ATOM 1969 O O . ASN A 1 242 ? -2.265 16.983 -20.211 1.00 34.03 242 ASN A O 1
ATOM 1973 N N . TYR A 1 243 ? -1.341 15.422 -18.886 1.00 35.56 243 TYR A N 1
ATOM 1974 C CA . TYR A 1 243 ? 0.027 15.969 -18.888 1.00 35.56 243 TYR A CA 1
ATOM 1975 C C . TYR A 1 243 ? 1.075 15.030 -19.518 1.00 35.56 243 TYR A C 1
ATOM 1977 O O . TYR A 1 243 ? 2.271 15.246 -19.317 1.00 35.56 243 TYR A O 1
ATOM 1985 N N . LYS A 1 244 ? 0.653 14.004 -20.267 1.00 32.47 244 LYS A N 1
ATOM 1986 C CA . LYS A 1 244 ? 1.548 13.192 -21.107 1.00 32.47 244 LYS A CA 1
ATOM 1987 C C . LYS A 1 244 ? 1.417 13.572 -22.576 1.00 32.47 244 LYS A C 1
ATOM 1989 O O . LYS A 1 244 ? 0.267 13.755 -23.027 1.00 32.47 244 LYS A O 1
#

Sequence (244 aa):
MNPSRLLKRLKRELGITFFTLPFENPDEEFMEIIKDTTIPVYSQFYPFVEDVIIDLDNVDMVYNTYEEGLFIIPPSIIQDRELYYVVDVQPFNTTFTGNYYPASSLINNTPSIYEDMMLGQASADLLSGIAPVFTWQFMEPNKLKVFNLSSWSTQLKLTIGVEHYANLSSIKKGQSESFYKLAKLDIKMFLFNNLRMLDKMETALGTIDLHIEDWANAESDRDALIEKMTEQHNLSTYNSVNYK